Protein 6TWB (pdb70)

Sequence (254 aa):
IVGGTASVRGEWPWQVTLHTTSPTQRHLCGGSIIGNQWILTAAHCFYGVESPKILRVYSGILNQSEIKEDTSFFGVQEIIIHDQYKMAESGYDIALLKLETTVGYGDSQRPICLPSKGDRNVIYTDCWVTGWGYRKLRDKIQNTLQKAKIPLVTNEECQKRYRGHKITHKMICAGYREGGKDACKGDSGGPLSCKHNEVWHLVGITSWGEGCAQRERPGVYTNVVEYVDWILEKTQAVECTTKIKPVNIMCRCP

Organism: Homo sapiens (NCBI:txid9606)

Radius of gyration: 16.48 Å; Cα contacts (8 Å, |Δi|>4): 687; chains: 3; bounding box: 41×42×44 Å

CATH classification: 2.40.10.10

B-factor: mean 56.04, std 17.93, range [24.56, 124.37]

Structure (mmCIF, N/CA/C/O backbone):
data_6TWB
#
_entry.id   6TWB
#
_cell.length_a   77.524
_cell.length_b   77.524
_cell.length_c   116.506
_cell.angle_alpha   90.000
_cell.angle_beta   90.000
_cell.angle_gamma   120.000
#
_symmetry.space_group_name_H-M   'P 32 2 1'
#
loop_
_entity.id
_entity.type
_entity.pdbx_description
1 polymer 'Coagulation factor XI'
2 polymer 'Double Bridged Peptide F19'
3 non-polymer 'AMMONIUM ION'
4 water water
#
loop_
_atom_site.group_PDB
_atom_site.id
_atom_site.type_symbol
_atom_site.label_atom_id
_atom_site.label_alt_id
_atom_site.label_comp_id
_atom_site.label_asym_id
_atom_site.label_entity_id
_atom_site.label_seq_id
_atom_site.pdbx_PDB_ins_code
_atom_site.Cartn_x
_atom_site.Cartn_y
_atom_site.Cartn_z
_atom_site.occupancy
_atom_site.B_iso_or_equiv
_atom_site.auth_seq_id
_atom_site.auth_comp_id
_atom_site.auth_asym_id
_atom_site.auth_atom_id
_atom_site.pdbx_PDB_model_num
ATOM 1 N N . ILE A 1 19 ? 42.652 -13.086 -13.354 1.00 42.83 16 ILE A N 1
ATOM 2 C CA . ILE A 1 19 ? 41.810 -11.901 -13.334 1.00 44.44 16 ILE A CA 1
ATOM 3 C C . ILE A 1 19 ? 42.615 -10.643 -13.677 1.00 49.81 16 ILE A C 1
ATOM 4 O O . ILE A 1 19 ? 43.540 -10.292 -12.961 1.00 56.92 16 ILE A O 1
ATOM 9 N N . VAL A 1 20 ? 42.247 -9.964 -14.763 1.00 42.82 17 VAL A N 1
ATOM 10 C CA . VAL A 1 20 ? 42.924 -8.744 -15.193 1.00 47.93 17 VAL A CA 1
ATOM 11 C C . VAL A 1 20 ? 42.302 -7.550 -14.488 1.00 45.11 17 VAL A C 1
ATOM 12 O O . VAL A 1 20 ? 41.077 -7.412 -14.453 1.00 48.30 17 VAL A O 1
ATOM 16 N N . GLY A 1 21 ? 43.137 -6.656 -13.976 1.00 45.85 18 GLY A N 1
ATOM 17 C CA . GLY A 1 21 ? 42.564 -5.472 -13.379 1.00 57.58 18 GLY A CA 1
ATOM 18 C C . GLY A 1 21 ? 41.819 -5.716 -12.088 1.00 60.96 18 GLY A C 1
ATOM 19 O O . GLY A 1 21 ? 41.184 -4.791 -11.567 1.00 62.87 18 GLY A O 1
ATOM 20 N N . GLY A 1 22 ? 41.876 -6.939 -11.560 1.00 57.05 19 GLY A N 1
ATOM 21 C CA . GLY A 1 22 ? 41.243 -7.262 -10.306 1.00 55.31 19 GLY A CA 1
ATOM 22 C C . GLY A 1 22 ? 42.163 -7.002 -9.133 1.00 68.14 19 GLY A C 1
ATOM 23 O O . GLY A 1 22 ? 43.314 -6.595 -9.286 1.00 76.09 19 GLY A O 1
ATOM 24 N N . THR A 1 23 ? 41.621 -7.255 -7.938 1.00 66.28 20 THR A N 1
ATOM 25 C CA . THR A 1 23 ? 42.293 -7.062 -6.662 1.00 54.42 20 THR A CA 1
ATOM 26 C C . THR A 1 23 ? 42.170 -8.323 -5.807 1.00 55.90 20 THR A C 1
ATOM 27 O O . THR A 1 23 ? 41.278 -9.152 -6.003 1.00 61.08 20 THR A O 1
ATOM 31 N N . ALA A 1 24 ? 43.068 -8.460 -4.835 1.00 57.39 21 ALA A N 1
ATOM 32 C CA . ALA A 1 24 ? 43.099 -9.665 -4.016 1.00 50.26 21 ALA A CA 1
ATOM 33 C C . ALA A 1 24 ? 41.860 -9.779 -3.133 1.00 56.45 21 ALA A C 1
ATOM 34 O O . ALA A 1 24 ? 41.321 -8.777 -2.653 1.00 64.25 21 ALA A O 1
ATOM 36 N N . SER A 1 25 ? 41.423 -11.023 -2.903 1.00 53.84 22 SER A N 1
ATOM 37 C CA . SER A 1 25 ? 40.353 -11.351 -1.963 1.00 50.29 22 SER A CA 1
ATOM 38 C C . SER A 1 25 ? 40.915 -11.697 -0.588 1.00 51.25 22 SER A C 1
ATOM 39 O O . SER A 1 25 ? 42.126 -11.837 -0.393 1.00 51.67 22 SER A O 1
ATOM 42 N N . VAL A 1 26 ? 40.011 -11.860 0.377 1.00 49.52 23 VAL A N 1
ATOM 43 C CA . VAL A 1 26 ? 40.413 -12.239 1.726 1.00 44.83 23 VAL A CA 1
ATOM 44 C C . VAL A 1 26 ? 39.845 -13.609 2.055 1.00 43.25 23 VAL A C 1
ATOM 45 O O . VAL A 1 26 ? 38.820 -14.044 1.522 1.00 41.35 23 VAL A O 1
ATOM 49 N N . ARG A 1 27 ? 40.538 -14.301 2.943 1.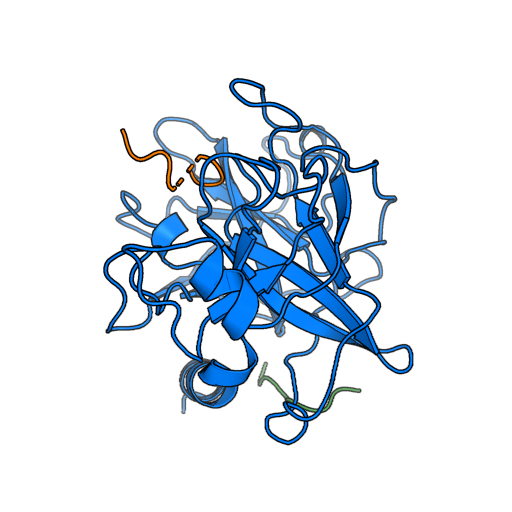00 44.37 24 ARG A N 1
ATOM 50 C CA . ARG A 1 27 ? 40.085 -15.609 3.361 1.00 43.46 24 ARG A CA 1
ATOM 51 C C . ARG A 1 27 ? 38.596 -15.568 3.680 1.00 46.92 24 ARG A C 1
ATOM 52 O O . ARG A 1 27 ? 38.139 -14.730 4.463 1.00 45.30 24 ARG A O 1
ATOM 60 N N . GLY A 1 28 ? 37.836 -16.450 3.029 1.00 47.69 25 GLY A N 1
ATOM 61 C CA . GLY A 1 28 ? 36.412 -16.591 3.275 1.00 48.68 25 GLY A CA 1
ATOM 62 C C . GLY A 1 28 ? 35.494 -15.728 2.432 1.00 40.15 25 GLY A C 1
ATOM 63 O O . GLY A 1 28 ? 34.266 -15.842 2.568 1.00 41.61 25 GLY A O 1
ATOM 64 N N . GLU A 1 29 ? 36.043 -14.880 1.562 1.00 40.52 26 GLU A N 1
ATOM 65 C CA . GLU A 1 29 ? 35.220 -13.980 0.752 1.00 50.44 26 GLU A CA 1
ATOM 66 C C . GLU A 1 29 ? 34.397 -14.732 -0.298 1.00 49.48 26 GLU A C 1
ATOM 67 O O . GLU A 1 29 ? 33.225 -14.401 -0.521 1.00 49.82 26 GLU A O 1
ATOM 73 N N . TRP A 1 30 ? 34.994 -15.720 -0.975 1.00 37.32 27 TRP A N 1
ATOM 74 C CA . TRP A 1 30 ? 34.335 -16.487 -2.037 1.00 40.65 27 TRP A CA 1
ATOM 75 C C . TRP A 1 30 ? 34.319 -17.968 -1.661 1.00 43.28 27 TRP A C 1
ATOM 76 O O . TRP A 1 30 ? 34.927 -18.803 -2.351 1.00 31.33 27 TRP A O 1
ATOM 87 N N . PRO A 1 31 ? 33.613 -18.335 -0.588 1.00 38.59 28 PRO A N 1
ATOM 88 C CA . PRO A 1 31 ? 33.764 -19.705 -0.062 1.00 42.50 28 PRO A CA 1
ATOM 89 C C . PRO A 1 31 ? 33.420 -20.787 -1.066 1.00 40.03 28 PRO A C 1
ATOM 90 O O . PRO A 1 31 ? 33.890 -21.918 -0.894 1.00 54.14 28 PRO A O 1
ATOM 94 N N . TRP A 1 32 ? 32.664 -20.477 -2.129 1.00 34.99 29 TRP A N 1
ATOM 95 C CA . TRP A 1 32 ? 32.309 -21.462 -3.159 1.00 33.88 29 TRP A CA 1
ATOM 96 C C . TRP A 1 32 ? 33.349 -21.635 -4.263 1.00 30.95 29 TRP A C 1
ATOM 97 O O . TRP A 1 32 ? 33.362 -22.680 -4.919 1.00 33.82 29 TRP A O 1
ATOM 108 N N . GLN A 1 33 ? 34.196 -20.644 -4.511 1.00 33.92 30 GLN A N 1
ATOM 109 C CA . GLN A 1 33 ? 35.273 -20.817 -5.473 1.00 30.34 30 GLN A CA 1
ATOM 110 C C . GLN A 1 33 ? 36.208 -21.941 -5.039 1.00 37.67 30 GLN A C 1
ATOM 111 O O . GLN A 1 33 ? 36.662 -21.993 -3.889 1.00 48.14 30 GLN A O 1
ATOM 117 N N . VAL A 1 34 ? 36.500 -22.835 -5.971 1.00 37.02 31 VAL A N 1
ATOM 118 C CA . VAL A 1 34 ? 37.469 -23.898 -5.778 1.00 40.62 31 VAL A CA 1
ATOM 119 C C . VAL A 1 34 ? 38.453 -23.884 -6.941 1.00 38.64 31 VAL A C 1
ATOM 120 O O . VAL A 1 34 ? 38.149 -23.393 -8.036 1.00 43.30 31 VAL A O 1
ATOM 124 N N . THR A 1 35 ? 39.622 -24.470 -6.693 1.00 32.81 32 THR A N 1
ATOM 125 C CA . THR A 1 35 ? 40.684 -24.613 -7.675 1.00 40.44 32 THR A CA 1
ATOM 126 C C . THR A 1 35 ? 40.756 -26.074 -8.130 1.00 49.25 32 THR A C 1
ATOM 127 O O . THR A 1 35 ? 40.889 -26.992 -7.313 1.00 42.41 32 THR A O 1
ATOM 131 N N . LEU A 1 36 ? 40.638 -26.288 -9.437 1.00 53.07 33 LEU A N 1
ATOM 132 C CA . LEU A 1 36 ? 40.607 -27.612 -10.033 1.00 42.34 33 LEU A CA 1
ATOM 133 C C . LEU A 1 36 ? 41.956 -27.877 -10.681 1.00 46.08 33 LEU A C 1
ATOM 134 O O . LEU A 1 36 ? 42.350 -27.168 -11.619 1.00 52.87 33 LEU A O 1
ATOM 139 N N . HIS A 1 37 ? 42.644 -28.896 -10.171 1.00 48.54 34 HIS A N 1
ATOM 140 C CA . HIS A 1 37 ? 44.012 -29.254 -10.493 1.00 47.81 34 HIS A CA 1
ATOM 141 C C . HIS A 1 37 ? 44.013 -30.552 -11.280 1.00 40.84 34 HIS A C 1
ATOM 142 O O . HIS A 1 37 ? 43.129 -31.399 -11.113 1.00 40.43 34 HIS A O 1
ATOM 149 N N . THR A 1 38 ? 45.057 -30.726 -12.080 1.00 46.38 35 THR A N 1
ATOM 150 C CA . THR A 1 38 ? 45.329 -31.960 -12.795 1.00 56.59 35 THR A CA 1
ATOM 151 C C . THR A 1 38 ? 46.733 -32.414 -12.434 1.00 68.10 35 THR A C 1
ATOM 152 O O . THR A 1 38 ? 47.615 -31.590 -12.173 1.00 71.45 35 THR A O 1
ATOM 156 N N . THR A 1 39 ? 46.936 -33.730 -12.413 1.00 71.04 36 THR A N 1
ATOM 157 C CA . THR A 1 39 ? 48.169 -34.323 -11.910 1.00 71.80 36 THR A CA 1
ATOM 158 C C . THR A 1 39 ? 49.075 -34.851 -13.015 1.00 78.50 36 THR A C 1
ATOM 159 O O . THR A 1 39 ? 50.042 -35.564 -12.721 1.00 85.14 36 THR A O 1
ATOM 163 N N . SER A 1 40 A 48.798 -34.514 -14.275 1.00 75.39 36 SER A N 1
ATOM 164 C CA . SER A 1 40 A 49.557 -35.068 -15.384 1.00 82.75 36 SER A CA 1
ATOM 165 C C . SER A 1 40 A 49.767 -34.029 -16.476 1.00 81.72 36 SER A C 1
ATOM 166 O O . SER A 1 40 A 48.810 -33.345 -16.882 1.00 75.42 36 SER A O 1
ATOM 169 N N . PRO A 1 41 B 51.001 -33.913 -16.996 1.00 78.29 36 PRO A N 1
ATOM 170 C CA . PRO A 1 41 B 52.137 -34.760 -16.604 1.00 81.63 36 PRO A CA 1
ATOM 171 C C . PRO A 1 41 B 52.644 -34.347 -15.243 1.00 82.60 36 PRO A C 1
ATOM 172 O O . PRO A 1 41 B 53.292 -35.097 -14.518 1.00 71.54 36 PRO A O 1
ATOM 176 N N . THR A 1 42 ? 52.329 -33.093 -14.947 1.00 88.60 37 THR A N 1
ATOM 177 C CA . THR A 1 42 ? 52.640 -32.382 -13.723 1.00 92.97 37 THR A CA 1
ATOM 178 C C . THR A 1 42 ? 51.331 -32.045 -13.020 1.00 83.85 37 THR A C 1
ATOM 179 O O . THR A 1 42 ? 50.252 -32.091 -13.622 1.00 77.40 37 THR A O 1
ATOM 183 N N . GLN A 1 43 ? 51.423 -31.710 -11.734 1.00 81.51 38 GLN A N 1
ATOM 184 C CA . GLN A 1 43 ? 50.291 -31.090 -11.058 1.00 66.97 38 GLN A CA 1
ATOM 185 C C . GLN A 1 43 ? 50.266 -29.613 -11.428 1.00 65.74 38 GLN A C 1
ATOM 186 O O . GLN A 1 43 ? 51.307 -28.948 -11.448 1.00 73.17 38 GLN A O 1
ATOM 192 N N . ARG A 1 44 ? 49.079 -29.106 -11.726 1.00 54.78 39 ARG A N 1
ATOM 193 C CA . ARG A 1 44 ? 48.944 -27.760 -12.247 1.00 48.75 39 ARG A CA 1
ATOM 194 C C . ARG A 1 44 ? 47.521 -27.306 -11.981 1.00 48.27 39 ARG A C 1
ATOM 195 O O . ARG A 1 44 ? 46.594 -28.119 -12.034 1.00 48.83 39 ARG A O 1
ATOM 203 N N . HIS A 1 45 ? 47.350 -26.025 -11.673 1.00 42.84 40 HIS A N 1
ATOM 204 C CA . HIS A 1 45 ? 46.008 -25.462 -11.651 1.00 50.42 40 HIS A CA 1
ATOM 205 C C . HIS A 1 45 ? 45.425 -25.436 -13.066 1.00 56.38 40 HIS A C 1
ATOM 206 O O . HIS A 1 45 ? 46.058 -24.946 -14.010 1.00 65.88 40 HIS A O 1
ATOM 213 N N . LEU A 1 46 ? 44.213 -25.964 -13.215 1.00 49.39 41 LEU A N 1
ATOM 214 C CA . LEU A 1 46 ? 43.554 -26.060 -14.513 1.00 42.97 41 LEU A CA 1
ATOM 215 C C . LEU A 1 46 ? 42.364 -25.125 -14.651 1.00 44.15 41 LEU A C 1
ATOM 216 O O . LEU A 1 46 ? 42.223 -24.463 -15.673 1.00 45.25 41 LEU A O 1
ATOM 221 N N . CYS A 1 47 ? 41.497 -25.043 -13.641 1.00 45.96 42 CYS A N 1
ATOM 222 C CA . CYS A 1 47 ? 40.255 -24.301 -13.839 1.00 39.89 42 CYS A CA 1
ATOM 223 C C . CYS A 1 47 ? 39.655 -23.837 -12.520 1.00 42.33 42 CYS A C 1
ATOM 224 O O . CYS A 1 47 ? 39.838 -24.462 -11.478 1.00 46.76 42 CYS A O 1
ATOM 227 N N . GLY A 1 48 ? 38.875 -22.744 -12.597 1.00 36.89 43 GLY A N 1
ATOM 228 C CA . GLY A 1 48 ? 37.973 -22.400 -11.518 1.00 31.57 43 GLY A CA 1
ATOM 229 C C . GLY A 1 48 ? 36.811 -23.375 -11.419 1.00 31.70 43 GLY A C 1
ATOM 230 O O . GLY A 1 48 ? 36.573 -24.167 -12.316 1.00 38.23 43 GLY A O 1
ATOM 231 N N . GLY A 1 49 ? 36.099 -23.346 -10.288 1.00 36.56 44 GLY A N 1
ATOM 232 C CA . GLY A 1 49 ? 34.844 -24.082 -10.190 1.00 37.34 44 GLY A CA 1
ATOM 233 C C . GLY A 1 49 ? 34.046 -23.632 -8.984 1.00 38.85 44 GLY A C 1
ATOM 234 O O . GLY A 1 49 ? 34.579 -23.000 -8.073 1.00 45.35 44 GLY A O 1
ATOM 235 N N . SER A 1 50 ? 32.757 -23.985 -8.958 1.00 34.28 45 SER A N 1
ATOM 236 C CA . SER A 1 50 ? 31.863 -23.506 -7.904 1.00 35.67 45 SER A CA 1
ATOM 237 C C . SER A 1 50 ? 31.187 -24.659 -7.157 1.00 42.83 45 SER A C 1
ATOM 238 O O . SER A 1 50 ? 30.561 -25.530 -7.769 1.00 37.75 45 SER A O 1
ATOM 241 N N . ILE A 1 51 ? 31.264 -24.639 -5.830 1.00 45.27 46 ILE A N 1
ATOM 242 C CA . ILE A 1 51 ? 30.511 -25.605 -5.039 1.00 45.48 46 ILE A CA 1
ATOM 243 C C . ILE A 1 51 ? 29.028 -25.283 -5.175 1.00 42.90 46 ILE A C 1
ATOM 244 O O . ILE A 1 51 ? 28.602 -24.163 -4.871 1.00 37.58 46 ILE A O 1
ATOM 249 N N . ILE A 1 52 ? 28.232 -26.246 -5.648 1.00 40.29 47 ILE A N 1
ATOM 250 C CA . ILE A 1 52 ? 26.790 -26.035 -5.748 1.00 39.10 47 ILE A CA 1
ATOM 251 C C . ILE A 1 52 ? 25.998 -26.982 -4.869 1.00 40.64 47 ILE A C 1
ATOM 2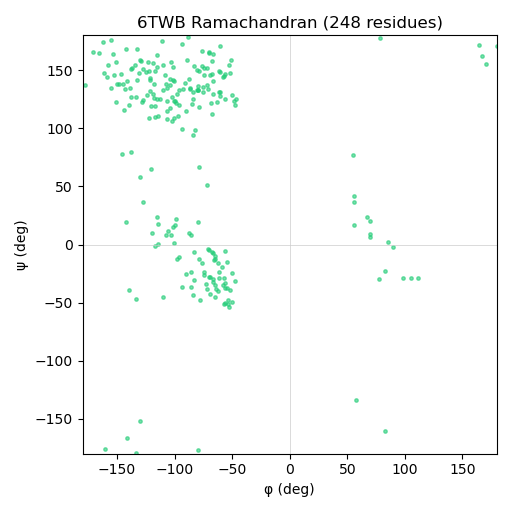52 O O . ILE A 1 52 ? 24.764 -26.895 -4.840 1.00 41.98 47 ILE A O 1
ATOM 257 N N . GLY A 1 53 ? 26.668 -27.872 -4.150 1.00 40.45 48 GLY A N 1
ATOM 258 C CA . GLY A 1 53 ? 26.032 -28.842 -3.277 1.00 41.07 48 GLY A CA 1
ATOM 259 C C . GLY A 1 53 ? 27.116 -29.679 -2.642 1.00 48.45 48 GLY A C 1
ATOM 260 O O . GLY A 1 53 ? 28.283 -29.598 -3.025 1.00 44.65 48 GLY A O 1
ATOM 261 N N . ASN A 1 54 ? 26.714 -30.496 -1.663 1.00 55.68 49 ASN A N 1
ATOM 262 C CA . ASN A 1 54 ? 27.675 -31.175 -0.794 1.00 53.45 49 ASN A CA 1
ATOM 263 C C . ASN A 1 54 ? 28.524 -32.213 -1.526 1.00 48.95 49 ASN A C 1
ATOM 264 O O . ASN A 1 54 ? 29.467 -32.766 -0.942 1.00 46.67 49 ASN A O 1
ATOM 269 N N . GLN A 1 55 ? 28.206 -32.484 -2.809 1.00 45.61 50 GLN A N 1
ATOM 270 C CA . GLN A 1 55 ? 29.055 -33.366 -3.609 1.00 48.97 50 GLN A CA 1
ATOM 271 C C . GLN A 1 55 ? 29.193 -32.917 -5.061 1.00 43.14 50 GLN A C 1
ATOM 272 O O . GLN A 1 55 ? 29.591 -33.732 -5.902 1.00 46.67 50 GLN A O 1
ATOM 278 N N . TRP A 1 56 ? 28.915 -31.651 -5.374 1.00 37.21 51 TRP A N 1
ATOM 279 C CA . TRP A 1 56 ? 28.766 -31.196 -6.750 1.00 35.59 51 TRP A CA 1
ATOM 280 C C . TRP A 1 56 ? 29.548 -29.906 -6.972 1.00 40.84 51 TRP A C 1
ATOM 281 O O . TRP A 1 56 ? 29.374 -28.919 -6.239 1.00 43.44 51 TRP A O 1
ATOM 292 N N . ILE A 1 57 ? 30.402 -29.920 -7.989 1.00 39.07 52 ILE A N 1
ATOM 293 C CA . ILE A 1 57 ? 31.153 -28.747 -8.420 1.00 36.60 52 ILE A CA 1
ATOM 294 C C . ILE A 1 57 ? 30.690 -28.392 -9.824 1.00 36.76 52 ILE A C 1
ATOM 295 O O . ILE A 1 57 ? 30.767 -29.221 -10.737 1.00 43.00 52 ILE A O 1
ATOM 300 N N . LEU A 1 58 ? 30.255 -27.158 -10.014 1.00 34.41 53 LEU A N 1
ATOM 301 C CA . LEU A 1 58 ? 29.842 -26.680 -11.323 1.00 37.01 53 LEU A CA 1
ATOM 302 C C . LEU A 1 58 ? 31.000 -25.942 -11.980 1.00 43.08 53 LEU A C 1
ATOM 303 O O . LEU A 1 58 ? 31.507 -24.944 -11.438 1.00 40.47 53 LEU A O 1
ATOM 308 N N . THR A 1 59 ? 31.427 -26.445 -13.133 1.00 38.51 54 THR A N 1
ATOM 309 C CA . THR A 1 59 ? 32.523 -25.832 -13.853 1.00 33.59 54 THR A CA 1
ATOM 310 C C . THR A 1 59 ? 32.188 -25.900 -15.338 1.00 43.60 54 THR A C 1
ATOM 311 O O . THR A 1 59 ? 31.036 -26.149 -15.708 1.00 50.79 54 THR A O 1
ATOM 315 N N . ALA A 1 60 ? 33.189 -25.651 -16.184 1.00 42.06 55 ALA A N 1
ATOM 316 C CA . ALA A 1 60 ? 33.021 -25.587 -17.629 1.00 36.75 55 ALA A CA 1
ATOM 317 C C . ALA A 1 60 ? 33.509 -26.879 -18.252 1.00 37.31 55 ALA A C 1
ATOM 318 O O . ALA A 1 60 ? 34.525 -27.437 -17.823 1.00 38.72 55 ALA A O 1
ATOM 320 N N . ALA A 1 61 ? 32.787 -27.331 -19.285 1.00 37.83 56 ALA A N 1
ATOM 321 C CA . ALA A 1 61 ? 33.133 -28.573 -19.974 1.00 35.04 56 ALA A CA 1
ATOM 322 C C . ALA A 1 61 ? 34.480 -28.468 -20.681 1.00 36.03 56 ALA A C 1
ATOM 323 O O . ALA A 1 61 ? 35.244 -29.443 -20.735 1.00 40.59 56 ALA A O 1
ATOM 325 N N . HIS A 1 62 ? 34.804 -27.286 -21.212 1.00 32.56 57 HIS A N 1
ATOM 326 C CA . HIS A 1 62 ? 36.072 -27.137 -21.913 1.00 32.08 57 HIS A CA 1
ATOM 327 C C . HIS A 1 62 ? 37.248 -27.508 -21.025 1.00 34.09 57 HIS A C 1
ATOM 328 O O . HIS A 1 62 ? 38.272 -27.989 -21.524 1.00 34.64 57 HIS A O 1
ATOM 335 N N . CYS A 1 63 ? 37.112 -27.332 -19.707 1.00 42.25 58 CYS A N 1
ATOM 336 C CA . CYS A 1 63 ? 38.203 -27.652 -18.796 1.00 47.50 58 CYS A CA 1
ATOM 337 C C . CYS A 1 63 ? 38.698 -29.075 -18.959 1.00 46.15 58 CYS A C 1
ATOM 338 O O . CYS A 1 63 ? 39.824 -29.368 -18.535 1.00 50.73 58 CYS A O 1
ATOM 341 N N . PHE A 1 64 A 37.950 -29.944 -19.636 1.00 41.70 58 PHE A N 1
ATOM 342 C CA . PHE A 1 64 A 38.318 -31.351 -19.620 1.00 44.42 58 PHE A CA 1
ATOM 343 C C . PHE A 1 64 A 38.740 -31.884 -20.985 1.00 51.60 58 PHE A C 1
ATOM 344 O O . PHE A 1 64 A 38.776 -33.104 -21.187 1.00 49.84 58 PHE A O 1
ATOM 352 N N . TYR A 1 65 B 39.072 -30.996 -21.922 1.00 53.01 58 TYR A N 1
ATOM 353 C CA . TYR A 1 65 B 39.764 -31.417 -23.134 1.00 60.20 58 TYR A CA 1
ATOM 354 C C . TYR A 1 65 B 41.122 -31.973 -22.737 1.00 75.81 58 TYR A C 1
ATOM 355 O O . TYR A 1 65 B 41.910 -31.287 -22.078 1.00 88.44 58 TYR A O 1
ATOM 364 N N . GLY A 1 66 ? 41.390 -33.219 -23.110 1.00 79.15 59 GLY A N 1
ATOM 365 C CA . GLY A 1 66 ? 42.637 -33.862 -22.744 1.00 84.68 59 GLY A CA 1
ATOM 366 C C . GLY A 1 66 ? 42.642 -34.524 -21.383 1.00 80.75 59 GLY A C 1
ATOM 367 O O . GLY A 1 66 ? 43.681 -35.061 -20.968 1.00 85.63 59 GLY A O 1
ATOM 368 N N . VAL A 1 67 ? 41.525 -34.495 -20.671 1.00 74.23 60 VAL A N 1
ATOM 369 C CA . VAL A 1 67 ? 41.371 -35.225 -19.426 1.00 67.69 60 VAL A CA 1
ATOM 370 C C . VAL A 1 67 ? 40.591 -36.490 -19.750 1.00 63.63 60 VAL A C 1
ATOM 371 O O . VAL A 1 67 ? 39.393 -36.434 -20.052 1.00 57.07 60 VAL A O 1
ATOM 375 N N . GLU A 1 68 ? 41.269 -37.636 -19.704 1.00 63.25 61 GLU A N 1
ATOM 376 C CA . GLU A 1 68 ? 40.654 -38.887 -20.114 1.00 74.28 61 GLU A CA 1
ATOM 377 C C . GLU A 1 68 ? 40.113 -39.707 -18.952 1.00 82.31 61 GLU A C 1
ATOM 378 O O . GLU A 1 68 ? 39.350 -40.646 -19.193 1.00 94.61 61 GLU A O 1
ATOM 384 N N . SER A 1 69 ? 40.463 -39.368 -17.705 1.00 73.71 62 SER A N 1
ATOM 385 C CA . SER A 1 69 ? 40.036 -40.125 -16.529 1.00 62.51 62 SER A CA 1
ATOM 386 C C . SER A 1 69 ? 39.939 -39.155 -15.367 1.00 64.33 62 SER A C 1
ATOM 387 O O . SER A 1 69 ? 40.821 -38.298 -15.218 1.00 71.44 62 SER A O 1
ATOM 390 N N . PRO A 1 70 ? 38.898 -39.256 -14.534 1.00 63.73 63 PRO A N 1
ATOM 391 C CA . PRO A 1 70 ? 38.805 -38.386 -13.349 1.00 63.16 63 PRO A CA 1
ATOM 392 C C . PRO A 1 70 ? 39.821 -38.726 -12.265 1.00 61.58 63 PRO A C 1
ATOM 393 O O . PRO A 1 70 ? 39.885 -38.020 -11.247 1.00 61.60 63 PRO A O 1
ATOM 397 N N . LYS A 1 71 ? 40.608 -39.788 -12.460 1.00 57.98 64 LYS A N 1
ATOM 398 C CA . LYS A 1 71 ? 41.652 -40.149 -11.516 1.00 58.11 64 LYS A CA 1
ATOM 399 C C . LYS A 1 71 ? 42.701 -39.054 -11.379 1.00 59.65 64 LYS A C 1
ATOM 400 O O . LYS A 1 71 ? 43.359 -38.978 -10.339 1.00 77.03 64 LYS A O 1
ATOM 406 N N . ILE A 1 72 ? 42.849 -38.186 -12.380 1.00 55.09 65 ILE A N 1
ATOM 407 C CA . ILE A 1 72 ? 43.922 -37.193 -12.394 1.00 61.58 65 ILE A CA 1
ATOM 408 C C . ILE A 1 72 ? 43.432 -35.801 -11.993 1.00 60.78 65 ILE A C 1
ATOM 409 O O . ILE A 1 72 ? 44.144 -34.806 -12.202 1.00 60.22 65 ILE A O 1
ATOM 414 N N . LEU A 1 73 A 42.247 -35.706 -11.397 1.00 56.28 65 LEU A N 1
ATOM 415 C CA . LEU A 1 73 A 41.679 -34.438 -10.970 1.00 52.83 65 LEU A CA 1
ATOM 416 C C . LEU A 1 73 A 41.719 -34.317 -9.448 1.00 58.61 65 LEU A C 1
ATOM 417 O O . LEU A 1 73 A 41.415 -35.268 -8.711 1.00 59.40 65 LEU A O 1
ATOM 422 N N . ARG A 1 74 B 42.078 -33.130 -8.984 1.00 51.48 65 ARG A N 1
ATOM 423 C CA . ARG A 1 74 B 42.020 -32.812 -7.570 1.00 42.03 65 ARG A CA 1
ATOM 424 C C . ARG A 1 74 B 41.242 -31.513 -7.401 1.00 40.56 65 ARG A C 1
ATOM 425 O O . ARG A 1 74 B 41.610 -30.491 -7.986 1.00 40.39 65 ARG A O 1
ATOM 433 N N . VAL A 1 75 ? 40.167 -31.544 -6.613 1.00 47.23 66 VAL A N 1
ATOM 434 C CA . VAL A 1 75 ? 39.375 -30.348 -6.323 1.00 48.13 66 VAL A CA 1
ATOM 435 C C . VAL A 1 75 ? 39.788 -29.819 -4.957 1.00 46.70 66 VAL A C 1
ATOM 436 O O . VAL A 1 75 ? 39.728 -30.557 -3.968 1.00 48.63 66 VAL A O 1
ATOM 440 N N . TYR A 1 76 ? 40.209 -28.548 -4.902 1.00 41.80 67 TYR A N 1
ATOM 441 C CA . TYR A 1 76 ? 40.725 -27.913 -3.691 1.00 37.77 67 TYR A CA 1
ATOM 442 C C . TYR A 1 76 ? 39.815 -26.753 -3.299 1.00 42.25 67 TYR A C 1
ATOM 443 O O . TYR A 1 76 ? 39.670 -25.790 -4.059 1.00 45.21 67 TYR A O 1
ATOM 452 N N . SER A 1 77 ? 39.237 -26.842 -2.101 1.00 47.09 68 SER A N 1
ATOM 453 C CA . SER A 1 77 ? 38.241 -25.921 -1.575 1.00 42.85 68 SER A CA 1
ATOM 454 C C . SER A 1 77 ? 38.774 -25.266 -0.311 1.00 45.60 68 SER A C 1
ATOM 455 O O . SER A 1 77 ? 39.626 -25.820 0.383 1.00 50.91 68 SER A O 1
ATOM 458 N N . GLY A 1 78 ? 38.243 -24.094 0.012 1.00 45.22 69 GLY A N 1
ATOM 459 C CA . GLY A 1 78 ? 38.792 -23.391 1.152 1.00 37.52 69 GLY A CA 1
ATOM 460 C C . GLY A 1 78 ? 40.185 -22.855 0.930 1.00 38.21 69 GLY A C 1
ATOM 461 O O . GLY A 1 78 ? 40.900 -22.585 1.888 1.00 49.48 69 GLY A O 1
ATOM 462 N N . ILE A 1 79 ? 40.594 -22.692 -0.317 1.00 61.45 70 ILE A N 1
ATOM 463 C CA . ILE A 1 79 ? 41.932 -22.236 -0.658 1.00 57.00 70 ILE A CA 1
ATOM 464 C C . ILE A 1 79 ? 41.846 -20.747 -0.943 1.00 53.39 70 ILE A C 1
ATOM 465 O O . ILE A 1 79 ? 41.066 -20.324 -1.805 1.00 59.55 70 ILE A O 1
ATOM 470 N N . LEU A 1 80 ? 42.615 -19.947 -0.202 1.00 43.73 71 LEU A N 1
ATOM 471 C CA . LEU A 1 80 ? 42.819 -18.552 -0.586 1.00 44.74 71 LEU A CA 1
ATOM 472 C C . LEU A 1 80 ? 44.075 -18.373 -1.424 1.00 48.45 71 LEU A C 1
ATOM 473 O O . LEU A 1 80 ? 44.091 -17.547 -2.341 1.00 52.42 71 LEU A O 1
ATOM 478 N N . ASN A 1 81 ? 45.133 -19.121 -1.121 1.00 51.62 72 ASN A N 1
ATOM 479 C CA . ASN A 1 81 ? 46.414 -18.980 -1.797 1.00 50.45 72 ASN A CA 1
ATOM 480 C C . ASN A 1 81 ? 46.804 -20.291 -2.446 1.00 50.10 72 ASN A C 1
ATOM 481 O O . ASN A 1 81 ? 46.735 -21.349 -1.814 1.00 42.27 72 ASN A O 1
ATOM 486 N N . GLN A 1 82 ? 47.207 -20.215 -3.712 1.00 54.74 73 GLN A N 1
ATOM 487 C CA . GLN A 1 82 ? 47.689 -21.415 -4.376 1.00 46.60 73 GLN A CA 1
ATOM 488 C C . GLN A 1 82 ? 48.844 -22.025 -3.599 1.00 48.87 73 GLN A C 1
ATOM 489 O O . GLN A 1 82 ? 48.966 -23.251 -3.537 1.00 52.03 73 GLN A O 1
ATOM 495 N N . SER A 1 83 ? 49.660 -21.192 -2.943 1.00 52.37 74 SER A N 1
ATOM 496 C CA . SER A 1 83 ? 50.788 -21.706 -2.172 1.00 50.44 74 SER A CA 1
ATOM 497 C C . SER A 1 83 ? 50.354 -22.445 -0.919 1.00 53.20 74 SER A C 1
ATOM 498 O O . SER A 1 83 ? 51.210 -23.001 -0.225 1.00 59.50 74 SER A O 1
ATOM 501 N N . GLU A 1 84 ? 49.056 -22.467 -0.607 1.00 54.88 75 GLU A N 1
ATOM 502 C CA . GLU A 1 84 ? 48.602 -23.285 0.511 1.00 53.83 75 GLU A CA 1
ATOM 503 C C . GLU A 1 84 ? 48.721 -24.763 0.184 1.00 52.79 75 GLU A C 1
ATOM 504 O O . GLU A 1 84 ? 48.912 -25.579 1.091 1.00 51.86 75 GLU A O 1
ATOM 510 N N . ILE A 1 85 ? 48.633 -25.119 -1.097 1.00 57.19 76 ILE A N 1
ATOM 511 C CA . ILE A 1 85 ? 48.597 -26.513 -1.534 1.00 55.17 76 ILE A CA 1
ATOM 512 C C . ILE A 1 85 ? 50.006 -27.097 -1.515 1.00 65.96 76 ILE A C 1
ATOM 513 O O . ILE A 1 85 ? 50.900 -26.611 -2.217 1.00 73.18 76 ILE A O 1
ATOM 518 N N . LYS A 1 86 ? 50.212 -28.134 -0.696 1.00 66.45 77 LYS A N 1
ATOM 519 C CA . LYS A 1 86 ? 51.419 -28.942 -0.745 1.00 65.07 77 LYS A CA 1
ATOM 520 C C . LYS A 1 86 ? 51.020 -30.414 -0.707 1.00 69.99 77 LYS A C 1
ATOM 521 O O . LYS A 1 86 ? 49.838 -30.761 -0.664 1.00 73.00 77 LYS A O 1
ATOM 527 N N . GLU A 1 87 ? 52.022 -31.290 -0.735 1.00 73.54 78 GLU A N 1
ATOM 528 C CA . GLU A 1 87 ? 51.784 -32.697 -1.029 1.00 77.51 78 GLU A CA 1
ATOM 529 C C . GLU A 1 87 ? 50.955 -33.419 0.019 1.00 82.25 78 GLU A C 1
ATOM 530 O O . GLU A 1 87 ? 50.516 -34.540 -0.252 1.00 93.88 78 GLU A O 1
ATOM 536 N N . ASP A 1 88 ? 50.746 -32.844 1.203 1.00 80.35 79 ASP A N 1
ATOM 537 C CA . ASP A 1 88 ? 49.896 -33.481 2.206 1.00 80.16 79 ASP A CA 1
ATOM 538 C C . ASP A 1 88 ? 48.553 -32.774 2.384 1.00 77.32 79 ASP A C 1
ATOM 539 O O . ASP A 1 88 ? 47.788 -33.136 3.284 1.00 76.76 79 ASP A O 1
ATOM 544 N N . THR A 1 89 ? 48.230 -31.808 1.529 1.00 71.11 80 THR A N 1
ATOM 545 C CA . THR A 1 89 ? 46.993 -31.055 1.675 1.00 63.34 80 THR A CA 1
ATOM 546 C C . THR A 1 89 ? 45.800 -31.884 1.232 1.00 67.47 80 THR A C 1
ATOM 547 O O . THR A 1 89 ? 45.810 -32.475 0.151 1.00 76.66 80 THR A O 1
ATOM 551 N N . SER A 1 90 ? 44.767 -31.921 2.073 1.00 73.92 81 SER A N 1
ATOM 552 C CA . SER A 1 90 ? 43.508 -32.550 1.697 1.00 76.16 81 SER A CA 1
ATOM 553 C C . SER A 1 90 ? 43.004 -32.020 0.357 1.00 64.34 81 SER A C 1
ATOM 554 O O . SER A 1 90 ? 43.200 -30.854 0.007 1.00 65.90 81 SER A O 1
ATOM 557 N N . PHE A 1 91 ? 42.333 -32.896 -0.387 1.00 58.51 82 PHE A N 1
ATOM 558 C CA . PHE A 1 91 ? 41.618 -32.517 -1.596 1.00 52.75 82 PHE A CA 1
ATOM 559 C C . PHE A 1 91 ? 40.482 -33.507 -1.810 1.00 57.12 82 PHE A C 1
ATOM 560 O O . PHE A 1 91 ? 40.459 -34.591 -1.217 1.00 71.40 82 PHE A O 1
ATOM 568 N N . PHE A 1 92 ? 39.534 -33.125 -2.663 1.00 52.36 83 PHE A N 1
ATOM 569 C CA . PHE A 1 92 ? 38.357 -33.944 -2.949 1.00 55.86 83 PHE A CA 1
ATOM 570 C C . PHE A 1 92 ? 38.550 -34.677 -4.271 1.00 51.49 83 PHE A C 1
ATOM 571 O O . PHE A 1 92 ? 38.796 -34.046 -5.303 1.00 56.90 83 PHE A O 1
ATOM 579 N N . GLY A 1 93 ? 38.442 -35.999 -4.236 1.00 42.97 84 GLY A N 1
ATOM 580 C CA . GLY A 1 93 ? 38.552 -36.769 -5.449 1.00 44.87 84 GLY A CA 1
ATOM 581 C C . GLY A 1 93 ? 37.301 -36.639 -6.292 1.00 49.41 84 GLY A C 1
ATOM 582 O O . GLY A 1 93 ? 36.202 -36.409 -5.783 1.00 53.53 84 GLY A O 1
ATOM 583 N N . VAL A 1 94 ? 37.484 -36.777 -7.604 1.00 51.47 85 VAL A N 1
ATOM 584 C CA . VAL A 1 94 ? 36.414 -36.590 -8.577 1.00 46.72 85 VAL A CA 1
ATOM 585 C C . VAL A 1 94 ? 35.936 -37.975 -9.007 1.00 50.88 85 VAL A C 1
ATOM 586 O O . VAL A 1 94 ? 36.619 -38.686 -9.750 1.00 53.13 85 VAL A O 1
ATOM 590 N N . GLN A 1 95 ? 34.753 -38.364 -8.519 1.00 48.18 86 GLN A N 1
ATOM 591 C CA . GLN A 1 95 ? 34.180 -39.668 -8.848 1.00 46.50 86 GLN A CA 1
ATOM 592 C C . GLN A 1 95 ? 33.690 -39.706 -10.289 1.00 47.62 86 GLN A C 1
ATOM 593 O O . GLN A 1 95 ? 33.839 -40.723 -10.975 1.00 47.56 86 GLN A O 1
ATOM 599 N N . GLU A 1 96 ? 33.110 -38.610 -10.772 1.00 46.97 87 GLU A N 1
ATOM 600 C CA . GLU A 1 96 ? 32.496 -38.650 -12.092 1.00 47.40 87 GLU A CA 1
ATOM 601 C C . GLU A 1 96 ? 32.497 -37.269 -12.738 1.00 52.53 87 GLU A C 1
ATOM 602 O O . GLU A 1 96 ? 32.338 -36.248 -12.056 1.00 55.12 87 GLU A O 1
ATOM 608 N N . ILE A 1 97 ? 32.655 -37.253 -14.067 1.00 51.68 88 ILE A N 1
ATOM 609 C CA . ILE A 1 97 ? 32.589 -36.036 -14.875 1.00 42.88 88 ILE A CA 1
ATOM 610 C C . ILE A 1 97 ? 31.351 -36.109 -15.755 1.00 43.51 88 ILE A C 1
ATOM 611 O O . ILE A 1 97 ? 31.169 -37.083 -16.495 1.00 39.83 88 ILE A O 1
ATOM 616 N N . ILE A 1 98 ? 30.501 -35.087 -15.671 1.00 40.08 89 ILE A N 1
ATOM 617 C CA . ILE A 1 98 ? 29.266 -35.005 -16.442 1.00 41.15 89 ILE A CA 1
ATOM 618 C C . ILE A 1 98 ? 29.412 -33.792 -17.343 1.00 48.67 89 ILE A C 1
ATOM 619 O O . ILE A 1 98 ? 29.429 -32.650 -16.863 1.00 52.35 89 ILE A O 1
ATOM 624 N N . ILE A 1 99 ? 29.551 -34.039 -18.641 1.00 46.88 90 ILE A N 1
ATOM 625 C CA . ILE A 1 99 ? 29.607 -33.005 -19.663 1.00 38.31 90 ILE A CA 1
ATOM 626 C C . ILE A 1 99 ? 28.232 -32.914 -20.319 1.00 42.97 90 ILE A C 1
ATOM 627 O O . ILE A 1 99 ? 27.561 -33.934 -20.524 1.00 48.08 90 ILE A O 1
ATOM 632 N N . HIS A 1 100 ? 27.795 -31.693 -20.620 1.00 33.13 91 HIS A N 1
ATOM 633 C CA . HIS A 1 100 ? 26.571 -31.536 -21.390 1.00 39.18 91 HIS A CA 1
ATOM 634 C C . HIS A 1 100 ? 26.736 -32.207 -22.755 1.00 44.97 91 HIS A C 1
ATOM 635 O O . HIS A 1 100 ? 27.703 -31.946 -23.479 1.00 47.60 91 HIS A O 1
ATOM 642 N N . ASP A 1 101 ? 25.791 -33.086 -23.105 1.00 45.56 92 ASP A N 1
ATOM 643 C CA . ASP A 1 101 ? 25.967 -33.926 -24.288 1.00 46.18 92 ASP A CA 1
ATOM 644 C C . ASP A 1 101 ? 26.002 -33.153 -25.604 1.00 42.28 92 ASP A C 1
ATOM 645 O O . ASP A 1 101 ? 26.330 -33.753 -26.633 1.00 46.57 92 ASP A O 1
ATOM 650 N N . GLN A 1 102 ? 25.635 -31.873 -25.620 1.00 42.33 93 GLN A N 1
ATOM 651 C CA . GLN A 1 102 ? 25.683 -31.066 -26.835 1.00 38.20 93 GLN A CA 1
ATOM 652 C C . GLN A 1 102 ? 26.908 -30.165 -26.896 1.00 42.68 93 GLN A C 1
ATOM 653 O O . GLN A 1 102 ? 27.045 -29.403 -27.862 1.00 45.65 93 GLN A O 1
ATOM 659 N N . TYR A 1 103 ? 27.792 -30.216 -25.896 1.00 42.18 94 TYR A N 1
ATOM 660 C CA . TYR A 1 103 ? 28.992 -29.388 -25.919 1.00 44.56 94 TYR A CA 1
ATOM 661 C C . TYR A 1 103 ? 29.974 -29.898 -26.961 1.00 44.83 94 TYR A C 1
ATOM 662 O O . TYR A 1 103 ? 30.186 -31.107 -27.087 1.00 49.18 94 TYR A O 1
ATOM 671 N N . LYS A 1 104 ? 30.578 -28.963 -27.708 1.00 39.98 95 LYS A N 1
ATOM 672 C CA . LYS A 1 104 ? 31.711 -29.276 -28.582 1.00 41.03 95 LYS A CA 1
ATOM 673 C C . LYS A 1 104 ? 32.820 -28.237 -28.395 1.00 42.54 95 LYS A C 1
ATOM 674 O O . LYS A 1 104 ? 33.992 -28.587 -28.204 1.00 43.74 95 LYS A O 1
ATOM 680 N N . MET A 1 105 ? 32.462 -26.956 -28.402 1.00 40.27 96 MET A N 1
ATOM 681 C CA . MET A 1 105 ? 33.436 -25.897 -28.199 1.00 41.93 96 MET A CA 1
ATOM 682 C C . MET A 1 105 ? 32.870 -24.890 -27.218 1.00 43.93 96 MET A C 1
ATOM 683 O O . MET A 1 105 ? 31.653 -24.730 -27.095 1.00 42.57 96 MET A O 1
ATOM 688 N N . ALA A 1 106 ? 33.776 -24.188 -26.539 1.00 45.43 97 ALA A N 1
ATOM 689 C CA . ALA A 1 106 ? 33.368 -23.031 -25.758 1.00 41.14 97 ALA A CA 1
ATOM 690 C C . ALA A 1 106 ? 32.550 -22.060 -26.603 1.00 45.59 97 ALA A C 1
ATOM 691 O O . ALA A 1 106 ? 31.431 -21.687 -26.233 1.00 44.38 97 ALA A O 1
ATOM 693 N N . GLU A 1 107 ? 33.091 -21.638 -27.750 1.00 46.53 98 GLU A N 1
ATOM 694 C CA . GLU A 1 107 ? 32.409 -20.609 -28.535 1.00 46.02 98 GLU A CA 1
ATOM 695 C C . GLU A 1 107 ? 31.060 -21.065 -29.091 1.00 40.66 98 GLU A C 1
ATOM 696 O O . GLU A 1 107 ? 30.315 -20.239 -29.636 1.00 45.48 98 GLU A O 1
ATOM 702 N N . SER A 1 108 ? 30.739 -22.351 -28.990 1.00 36.93 99 SER A N 1
ATOM 703 C CA . SER A 1 108 ? 29.515 -22.918 -29.534 1.00 37.74 99 SER A CA 1
ATOM 704 C C . SER A 1 108 ? 28.469 -23.181 -28.459 1.00 44.62 99 SER A C 1
ATOM 705 O O . SER A 1 108 ? 27.458 -23.826 -28.736 1.00 44.26 99 SER A O 1
ATOM 708 N N . GLY A 1 109 ? 28.700 -22.724 -27.239 1.00 44.35 100 GLY A N 1
ATOM 709 C CA . GLY A 1 109 ? 27.739 -22.917 -26.175 1.00 47.07 100 GLY A CA 1
ATOM 710 C C . GLY A 1 109 ? 27.752 -24.309 -25.562 1.00 42.07 100 GLY A C 1
ATOM 711 O O . GLY A 1 109 ? 28.480 -25.216 -25.971 1.00 47.13 100 GLY A O 1
ATOM 712 N N . TYR A 1 110 ? 26.898 -24.464 -24.545 1.00 39.91 101 TYR A N 1
ATOM 713 C CA . TYR A 1 110 ? 26.778 -25.692 -23.762 1.00 37.03 101 TYR A CA 1
ATOM 714 C C . TYR A 1 110 ? 28.028 -25.962 -22.931 1.00 43.49 101 TYR A C 1
ATOM 715 O O . TYR A 1 110 ? 28.303 -27.100 -22.546 1.00 44.46 101 TYR A O 1
ATOM 724 N N . ASP A 1 111 ? 28.782 -24.905 -22.634 1.00 44.99 102 ASP A N 1
ATOM 725 C CA . ASP A 1 111 ? 30.035 -25.000 -21.890 1.00 39.87 102 ASP A CA 1
ATOM 726 C C . ASP A 1 111 ? 29.736 -25.139 -20.400 1.00 44.62 102 ASP A C 1
ATOM 727 O O . ASP A 1 111 ? 30.020 -24.253 -19.593 1.00 43.19 102 ASP A O 1
ATOM 732 N N . ILE A 1 112 ? 29.138 -26.275 -20.036 1.00 44.06 103 ILE A N 1
ATOM 733 C CA . ILE A 1 112 ? 28.799 -26.544 -18.644 1.00 33.68 103 ILE A CA 1
ATOM 734 C C . ILE A 1 112 ? 29.144 -27.988 -18.312 1.00 32.65 103 ILE A C 1
ATOM 735 O O . ILE A 1 112 ? 29.132 -28.866 -19.178 1.00 38.33 103 ILE A O 1
ATOM 740 N N . ALA A 1 113 ? 29.461 -28.229 -17.042 1.00 38.08 104 ALA A N 1
ATOM 741 C CA . ALA A 1 113 ? 29.926 -29.533 -16.587 1.00 37.23 104 ALA A CA 1
ATOM 742 C C . ALA A 1 113 ? 29.767 -29.633 -15.077 1.00 43.98 104 ALA A C 1
ATOM 743 O O . ALA A 1 113 ? 29.895 -28.635 -14.354 1.00 52.56 104 ALA A O 1
ATOM 745 N N . LEU A 1 114 ? 29.497 -30.852 -14.612 1.00 47.36 105 LEU A N 1
ATOM 746 C CA . LEU A 1 114 ? 29.401 -31.157 -13.188 1.00 44.75 105 LEU A CA 1
ATOM 747 C C . LEU A 1 114 ? 30.471 -32.163 -12.806 1.00 41.17 105 LEU A C 1
ATOM 748 O O . LEU A 1 114 ? 30.712 -33.138 -13.534 1.00 36.68 105 LEU A O 1
ATOM 753 N N . LEU A 1 115 ? 31.098 -31.923 -11.655 1.00 40.64 106 LEU A N 1
ATOM 754 C CA . LEU A 1 115 ? 32.005 -32.871 -11.012 1.00 43.30 106 LEU A CA 1
ATOM 755 C C . LEU A 1 115 ? 31.285 -33.460 -9.804 1.00 42.54 106 LEU A C 1
ATOM 756 O O . LEU A 1 115 ? 30.964 -32.732 -8.851 1.00 45.15 106 LEU A O 1
ATOM 761 N N . LYS A 1 116 ? 31.021 -34.769 -9.851 1.00 39.23 107 LYS A N 1
ATOM 762 C CA . LYS A 1 116 ? 30.521 -35.493 -8.687 1.00 46.17 107 LYS A CA 1
ATOM 763 C C . LYS A 1 116 ? 31.730 -36.019 -7.917 1.00 51.32 107 LYS A C 1
ATOM 764 O O . LYS A 1 116 ? 32.486 -36.857 -8.429 1.00 58.29 107 LYS A O 1
ATOM 770 N N . LEU A 1 117 ? 31.921 -35.510 -6.697 1.00 48.08 108 LEU A N 1
ATOM 771 C CA . LEU A 1 117 ? 33.106 -35.810 -5.908 1.00 48.21 108 LEU A CA 1
ATOM 772 C C . LEU A 1 117 ? 32.953 -37.132 -5.161 1.00 56.93 108 LEU A C 1
ATOM 773 O O . LEU A 1 117 ? 31.845 -37.570 -4.832 1.00 67.90 108 LEU A O 1
ATOM 778 N N . GLU A 1 118 ? 34.088 -37.764 -4.874 1.00 51.96 109 GLU A N 1
ATOM 779 C CA . GLU A 1 118 ? 34.034 -39.087 -4.261 1.00 58.74 109 GLU A CA 1
ATOM 780 C C . GLU A 1 118 ? 33.548 -39.024 -2.826 1.00 60.95 109 GLU A C 1
ATOM 781 O O . GLU A 1 118 ? 32.959 -39.989 -2.328 1.00 66.00 109 GLU A O 1
ATOM 787 N N . THR A 1 119 ? 33.784 -37.903 -2.156 1.00 61.93 110 THR A N 1
ATOM 788 C CA . THR A 1 119 ? 33.482 -37.730 -0.748 1.00 54.99 110 THR A CA 1
ATOM 789 C C . THR A 1 119 ? 32.639 -36.466 -0.546 1.00 45.27 110 THR A C 1
ATOM 790 O O . THR A 1 119 ? 32.715 -35.518 -1.330 1.00 42.65 110 THR A O 1
ATOM 794 N N . THR A 1 120 ? 31.807 -36.479 0.498 1.00 51.18 111 THR A N 1
ATOM 795 C CA . THR A 1 120 ? 31.002 -35.330 0.918 1.00 53.80 111 THR A CA 1
ATOM 796 C C . THR A 1 120 ? 31.866 -34.125 1.323 1.00 54.78 111 THR A C 1
ATOM 797 O O . THR A 1 120 ? 32.969 -34.264 1.858 1.00 53.50 111 THR A O 1
ATOM 801 N N . VAL A 1 121 ? 31.327 -32.925 1.115 1.00 56.23 112 VAL A N 1
ATOM 802 C CA . VAL A 1 121 ? 31.992 -31.688 1.511 1.00 52.12 112 VAL A CA 1
ATOM 803 C C . VAL A 1 121 ? 31.368 -31.164 2.801 1.00 52.37 112 VAL A C 1
ATOM 804 O O . VAL A 1 121 ? 30.146 -30.982 2.885 1.00 52.21 112 VAL A O 1
ATOM 808 N N . GLY A 1 122 ? 32.201 -30.902 3.802 1.00 43.11 113 GLY A N 1
ATOM 809 C CA . GLY A 1 122 ? 31.737 -30.142 4.941 1.00 44.65 113 GLY A CA 1
ATOM 810 C C . GLY A 1 122 ? 31.700 -28.656 4.636 1.00 51.75 113 GLY A C 1
ATOM 811 O O . GLY A 1 122 ? 32.489 -28.139 3.847 1.00 61.72 113 GLY A O 1
ATOM 812 N N . TYR A 1 123 ? 30.769 -27.954 5.268 1.00 46.89 114 TYR A N 1
ATOM 813 C CA . TYR A 1 123 ? 30.599 -26.531 5.018 1.00 42.86 114 TYR A CA 1
ATOM 814 C C . TYR A 1 123 ? 31.138 -25.766 6.214 1.00 51.38 114 TYR A C 1
ATOM 815 O O . TYR A 1 123 ? 30.861 -26.133 7.359 1.00 64.81 114 TYR A O 1
ATOM 824 N N . GLY A 1 124 ? 31.911 -24.714 5.944 1.00 49.41 115 GLY A N 1
ATOM 825 C CA . GLY A 1 124 ? 32.395 -23.802 6.959 1.00 51.35 115 GLY A CA 1
ATOM 826 C C . GLY A 1 124 ? 32.680 -22.463 6.313 1.00 53.39 115 GLY A C 1
ATOM 827 O O . GLY A 1 124 ? 32.573 -22.317 5.095 1.00 52.82 115 GLY A O 1
ATOM 828 N N . ASP A 1 125 ? 33.060 -21.481 7.138 1.00 46.06 116 ASP A N 1
ATOM 829 C CA . ASP A 1 125 ? 33.306 -20.132 6.637 1.00 45.38 116 ASP A CA 1
ATOM 830 C C . ASP A 1 125 ? 34.234 -20.104 5.427 1.00 56.97 116 ASP A C 1
ATOM 831 O O . ASP A 1 125 ? 34.169 -19.156 4.629 1.00 58.72 116 ASP A O 1
ATOM 836 N N . SER A 1 126 ? 35.086 -21.123 5.265 1.00 59.25 117 SER A N 1
ATOM 837 C CA . SER A 1 126 ? 36.042 -21.207 4.163 1.00 56.56 117 SER A CA 1
ATOM 838 C C . SER A 1 126 ? 35.492 -21.918 2.927 1.00 57.12 117 SER A C 1
ATOM 839 O O . SER A 1 126 ? 35.981 -21.662 1.823 1.00 62.67 117 SER A O 1
ATOM 842 N N . GLN A 1 127 ? 34.505 -22.804 3.074 1.00 53.29 118 GLN A N 1
ATOM 843 C CA . GLN A 1 127 ? 33.949 -23.541 1.941 1.00 35.80 118 GLN A CA 1
ATOM 844 C C . GLN A 1 127 ? 32.449 -23.729 2.144 1.00 48.79 118 GLN A C 1
ATOM 845 O O . GLN A 1 127 ? 32.025 -24.383 3.100 1.00 55.84 118 GLN A O 1
ATOM 851 N N . ARG A 1 128 ? 31.648 -23.138 1.261 1.00 45.77 119 ARG A N 1
ATOM 852 C CA . ARG A 1 128 ? 30.194 -23.055 1.360 1.00 40.61 119 ARG A CA 1
ATOM 853 C C . ARG A 1 128 ? 29.651 -23.108 -0.066 1.00 42.04 119 ARG A C 1
ATOM 854 O O . ARG A 1 128 ? 30.309 -22.615 -0.983 1.00 44.63 119 ARG A O 1
ATOM 862 N N . PRO A 1 129 ? 28.478 -23.697 -0.270 1.00 47.77 120 PRO A N 1
ATOM 863 C CA . PRO A 1 129 ? 27.896 -23.696 -1.618 1.00 41.69 120 PRO A CA 1
ATOM 864 C C . PRO A 1 129 ? 27.300 -22.342 -1.992 1.00 40.98 120 PRO A C 1
ATOM 865 O O . PRO A 1 129 ? 26.913 -21.544 -1.137 1.00 43.97 120 PRO A O 1
ATOM 869 N N . ILE A 1 130 ? 27.264 -22.082 -3.306 1.00 47.17 121 ILE A N 1
ATOM 870 C CA . ILE A 1 130 ? 26.613 -20.905 -3.875 1.00 44.86 121 ILE A CA 1
ATOM 871 C C . ILE A 1 130 ? 25.292 -21.345 -4.473 1.00 46.07 121 ILE A C 1
ATOM 872 O O . ILE A 1 130 ? 25.094 -22.509 -4.836 1.00 54.13 121 ILE A O 1
ATOM 877 N N . CYS A 1 131 ? 24.385 -20.389 -4.601 1.00 42.18 122 CYS A N 1
ATOM 878 C CA . CYS A 1 131 ? 23.008 -20.656 -4.979 1.00 45.42 122 CYS A CA 1
ATOM 879 C C . CYS A 1 131 ? 22.811 -20.463 -6.481 1.00 50.02 122 CYS A C 1
ATOM 880 O O . CYS A 1 131 ? 23.243 -19.452 -7.050 1.00 50.62 122 CYS A O 1
ATOM 883 N N . LEU A 1 132 ? 22.154 -21.433 -7.115 1.00 52.07 123 LEU A N 1
ATOM 884 C CA . LEU A 1 132 ? 21.747 -21.302 -8.503 1.00 43.46 123 LEU A CA 1
ATOM 885 C C . LEU A 1 132 ? 20.668 -20.231 -8.651 1.00 52.38 123 LEU A C 1
ATOM 886 O O . LEU A 1 132 ? 19.972 -19.899 -7.693 1.00 54.65 123 LEU A O 1
ATOM 891 N N . PRO A 1 133 ? 20.502 -19.670 -9.844 1.00 56.34 124 PRO A N 1
ATOM 892 C CA . PRO A 1 133 ? 19.393 -18.736 -10.038 1.00 60.51 124 PRO A CA 1
ATOM 893 C C . PRO A 1 133 ? 18.081 -19.495 -10.055 1.00 63.46 124 PRO A C 1
ATOM 894 O O . PRO A 1 133 ? 18.028 -20.684 -10.377 1.00 60.47 124 PRO A O 1
ATOM 898 N N . SER A 1 134 ? 17.022 -18.806 -9.650 1.00 69.21 125 SER A N 1
ATOM 899 C CA . SER A 1 134 ? 15.680 -19.356 -9.749 1.00 80.90 125 SER A CA 1
ATOM 900 C C . SER A 1 134 ? 15.150 -19.110 -11.157 1.00 99.48 125 SER A C 1
ATOM 901 O O . SER A 1 134 ? 15.230 -17.985 -11.665 1.00 109.42 125 SER A O 1
ATOM 904 N N . LYS A 1 135 ? 14.608 -20.159 -11.793 1.00 101.31 126 LYS A N 1
ATOM 905 C CA . LYS A 1 135 ? 14.180 -20.028 -13.187 1.00 100.90 126 LYS A CA 1
ATOM 906 C C . LYS A 1 135 ? 13.070 -18.985 -13.347 1.00 105.34 126 LYS A C 1
ATOM 907 O O . LYS A 1 135 ? 12.825 -18.522 -14.469 1.00 108.29 126 LYS A O 1
ATOM 913 N N . GLY A 1 136 ? 12.417 -18.580 -12.257 1.00 99.96 127 GLY A N 1
ATOM 914 C CA . GLY A 1 136 ? 11.480 -17.478 -12.292 1.00 100.99 127 GLY A CA 1
ATOM 915 C C . GLY A 1 136 ? 12.105 -16.111 -12.123 1.00 103.50 127 GLY A C 1
ATOM 916 O O . GLY A 1 136 ? 11.379 -15.119 -11.999 1.00 104.62 127 GLY A O 1
ATOM 917 N N . ASP A 1 137 ? 13.434 -16.028 -12.121 1.00 108.05 128 ASP A N 1
ATOM 918 C CA . ASP A 1 137 ? 14.172 -14.797 -11.854 1.00 110.86 128 ASP A CA 1
ATOM 919 C C . ASP A 1 137 ? 15.187 -14.522 -12.958 1.00 108.89 128 ASP A C 1
ATOM 920 O O . ASP A 1 137 ? 16.299 -14.048 -12.706 1.00 106.52 128 ASP A O 1
ATOM 925 N N . ARG A 1 138 ? 14.827 -14.848 -14.200 1.00 105.06 129 ARG A N 1
ATOM 926 C CA . ARG A 1 138 ? 15.532 -14.285 -15.343 1.00 99.34 129 ARG A CA 1
ATOM 927 C C . ARG A 1 138 ? 15.147 -12.824 -15.556 1.00 101.38 129 ARG A C 1
ATOM 928 O O . ARG A 1 138 ? 15.946 -12.050 -16.103 1.00 96.01 129 ARG A O 1
ATOM 936 N N . ASN A 1 139 ? 13.942 -12.432 -15.117 1.00 104.62 130 ASN A N 1
ATOM 937 C CA . ASN A 1 139 ? 13.515 -11.036 -15.104 1.00 107.29 130 ASN A CA 1
ATOM 938 C C . ASN A 1 139 ? 14.473 -10.135 -14.317 1.00 114.51 130 ASN A C 1
ATOM 939 O O . ASN A 1 139 ? 14.288 -8.912 -14.335 1.00 121.65 130 ASN A O 1
ATOM 944 N N . VAL A 1 140 ? 15.494 -10.694 -13.654 1.00 112.46 131 VAL A N 1
ATOM 945 C CA . VAL A 1 140 ? 16.382 -9.932 -12.778 1.00 105.97 131 VAL A CA 1
ATOM 946 C C . VAL A 1 140 ? 17.514 -9.333 -13.602 1.00 98.98 131 VAL A C 1
ATOM 947 O O . VAL A 1 140 ? 18.125 -10.012 -14.444 1.00 87.37 131 VAL A O 1
ATOM 951 N N . ILE A 1 141 ? 17.787 -8.057 -13.365 1.00 94.68 132 ILE A N 1
ATOM 952 C CA . ILE A 1 141 ? 18.950 -7.397 -13.931 1.00 91.64 132 ILE A CA 1
ATOM 953 C C . ILE A 1 141 ? 19.939 -7.214 -12.790 1.00 87.66 132 ILE A C 1
ATOM 954 O O . ILE A 1 141 ? 19.716 -6.412 -11.872 1.00 88.33 132 ILE A O 1
ATOM 959 N N . TYR A 1 142 ? 21.015 -7.989 -12.830 1.00 80.88 133 TYR A N 1
ATOM 960 C CA . TYR A 1 142 ? 21.973 -8.000 -11.741 1.00 76.04 133 TYR A CA 1
ATOM 961 C C . TYR A 1 142 ? 22.909 -6.808 -11.860 1.00 68.37 133 TYR A C 1
ATOM 962 O O . TYR A 1 142 ? 23.450 -6.531 -12.936 1.00 64.62 133 TYR A O 1
ATOM 971 N N . THR A 1 143 ? 23.107 -6.117 -10.745 1.00 63.71 134 THR A N 1
ATOM 972 C CA . THR A 1 143 ? 23.902 -4.907 -10.721 1.00 60.57 134 THR A CA 1
ATOM 973 C C . THR A 1 143 ? 25.188 -5.037 -9.908 1.00 69.12 134 THR A C 1
ATOM 974 O O . THR A 1 143 ? 25.951 -4.065 -9.835 1.00 76.66 134 THR A O 1
ATOM 978 N N . ASP A 1 144 ? 25.472 -6.230 -9.310 1.00 62.75 135 ASP A N 1
ATOM 979 C CA . ASP A 1 144 ? 26.624 -6.436 -8.409 1.00 61.86 135 ASP A CA 1
ATOM 980 C C . ASP A 1 144 ? 27.277 -7.794 -8.733 1.00 57.94 135 ASP A C 1
ATOM 981 O O . ASP A 1 144 ? 27.086 -8.801 -8.039 1.00 47.01 135 ASP A O 1
ATOM 986 N N . CYS A 1 145 ? 28.092 -7.820 -9.790 1.00 60.17 136 CYS A N 1
ATOM 987 C CA . CYS A 1 145 ? 28.615 -9.064 -10.336 1.00 38.49 136 CYS A CA 1
ATOM 988 C C . CYS A 1 145 ? 30.133 -9.050 -10.316 1.00 40.58 136 CYS A C 1
ATOM 989 O O . CYS A 1 145 ? 30.751 -8.014 -10.566 1.00 47.20 136 CYS A O 1
ATOM 992 N N . TRP A 1 146 ? 30.724 -10.208 -10.011 1.00 38.01 137 TRP A N 1
ATOM 993 C CA . TRP A 1 146 ? 32.157 -10.361 -9.819 1.00 34.52 137 TRP A CA 1
ATOM 994 C C . TRP A 1 146 ? 32.644 -11.648 -10.454 1.00 47.17 137 TRP A C 1
ATOM 995 O O . TRP A 1 146 ? 32.033 -12.711 -10.285 1.00 47.50 137 TRP A O 1
ATOM 1006 N N . VAL A 1 147 ? 33.759 -11.533 -11.168 1.00 45.08 138 VAL A N 1
ATOM 1007 C CA . VAL A 1 147 ? 34.499 -12.668 -11.697 1.00 46.77 138 VAL A CA 1
ATOM 1008 C C . VAL A 1 147 ? 35.734 -12.874 -10.831 1.00 49.68 138 VAL A C 1
ATOM 1009 O O . VAL A 1 147 ? 36.418 -11.903 -10.461 1.00 47.80 138 VAL A O 1
ATOM 1013 N N . THR A 1 148 ? 36.026 -14.137 -10.515 1.00 47.38 139 THR A N 1
ATOM 1014 C CA . THR A 1 148 ? 37.033 -14.487 -9.525 1.00 45.35 139 THR A CA 1
ATOM 1015 C C . THR A 1 148 ? 37.868 -15.649 -10.041 1.00 43.50 139 THR A C 1
ATOM 1016 O O . THR A 1 148 ? 37.408 -16.455 -10.855 1.00 46.96 139 THR A O 1
ATOM 1020 N N . GLY A 1 149 ? 39.108 -15.715 -9.586 1.00 41.97 140 GLY A N 1
ATOM 1021 C CA . GLY A 1 149 ? 39.971 -16.794 -10.029 1.00 40.73 140 GLY A CA 1
ATOM 1022 C C . GLY A 1 149 ? 41.419 -16.506 -9.731 1.00 44.39 140 GLY A C 1
ATOM 1023 O O . GLY A 1 149 ? 41.788 -15.413 -9.314 1.00 48.04 140 GLY A O 1
ATOM 1024 N N . TRP A 1 150 ? 42.248 -17.525 -9.956 1.00 42.05 141 TRP A N 1
ATOM 1025 C CA . TRP A 1 150 ? 43.690 -17.399 -9.775 1.00 42.86 141 TRP A CA 1
ATOM 1026 C C . TRP A 1 150 ? 44.436 -17.169 -11.075 1.00 47.95 141 TRP A C 1
ATOM 1027 O O . TRP A 1 150 ? 45.645 -17.403 -11.118 1.00 48.30 141 TRP A O 1
ATOM 1038 N N . GLY A 1 151 ? 43.755 -16.770 -12.140 1.00 49.83 142 GLY A N 1
ATOM 1039 C CA . GLY A 1 151 ? 44.384 -16.692 -13.438 1.00 43.05 142 GLY A CA 1
ATOM 1040 C C . GLY A 1 151 ? 45.229 -15.442 -13.621 1.00 50.28 142 GLY A C 1
ATOM 1041 O O . GLY A 1 151 ? 45.399 -14.610 -12.729 1.00 58.85 142 GLY A O 1
ATOM 1042 N N . TYR A 1 152 ? 45.765 -15.320 -14.831 1.00 45.42 143 TYR A N 1
ATOM 1043 C CA . TYR A 1 152 ? 46.610 -14.198 -15.201 1.00 45.86 143 TYR A CA 1
ATOM 1044 C C . TYR A 1 152 ? 45.900 -12.868 -14.988 1.00 50.98 143 TYR A C 1
ATOM 1045 O O . TYR A 1 152 ? 44.684 -12.756 -15.172 1.00 41.74 143 TYR A O 1
ATOM 1054 N N . ARG A 1 153 ? 46.687 -11.844 -14.624 1.00 56.97 145 ARG A N 1
ATOM 1055 C CA . ARG A 1 153 ? 46.278 -10.443 -14.708 1.00 59.54 145 ARG A CA 1
ATOM 1056 C C . ARG A 1 153 ? 46.822 -9.754 -15.950 1.00 62.09 145 ARG A C 1
ATOM 1057 O O . ARG A 1 153 ? 46.891 -8.521 -15.989 1.00 68.54 145 ARG A O 1
ATOM 1065 N N . LYS A 1 154 ? 47.174 -10.523 -16.974 1.00 63.16 146 LYS A N 1
ATOM 1066 C CA . LYS A 1 154 ? 48.103 -10.082 -18.003 1.00 68.14 146 LYS A CA 1
ATOM 1067 C C . LYS A 1 154 ? 48.222 -11.200 -19.022 1.00 71.52 146 LYS A C 1
ATOM 1068 O O . LYS A 1 154 ? 48.283 -12.370 -18.641 1.00 76.65 146 LYS A O 1
ATOM 1074 N N . LEU A 1 155 ? 48.218 -10.849 -20.305 1.00 73.07 147 LEU A N 1
ATOM 1075 C CA . LEU A 1 155 ? 48.432 -11.853 -21.340 1.00 68.96 147 LEU A CA 1
ATOM 1076 C C . LEU A 1 155 ? 49.894 -12.298 -21.300 1.00 68.96 147 LEU A C 1
ATOM 1077 O O . LEU A 1 155 ? 50.809 -11.466 -21.213 1.00 73.02 147 LEU A O 1
ATOM 1082 N N . ARG A 1 156 ? 50.115 -13.616 -21.345 1.00 61.07 148 ARG A N 1
ATOM 1083 C CA . ARG A 1 156 ? 51.427 -14.217 -21.076 1.00 79.12 148 ARG A CA 1
ATOM 1084 C C . ARG A 1 156 ? 51.942 -13.764 -19.707 1.00 84.88 148 ARG A C 1
ATOM 1085 O O . ARG A 1 156 ? 52.812 -12.900 -19.573 1.00 91.91 148 ARG A O 1
ATOM 1093 N N . ASP A 1 157 ? 51.353 -14.390 -18.689 1.00 78.93 149 ASP A N 1
ATOM 1094 C CA . ASP A 1 157 ? 51.661 -14.143 -17.288 1.00 77.49 149 ASP A CA 1
ATOM 1095 C C . ASP A 1 157 ? 51.917 -15.480 -16.601 1.00 75.48 149 ASP A C 1
ATOM 1096 O O . ASP A 1 157 ? 52.368 -16.433 -17.244 1.00 85.19 149 ASP A O 1
ATOM 1101 N N . LYS A 1 158 ? 51.644 -15.560 -15.303 1.00 70.78 150 LYS A N 1
ATOM 1102 C CA . LYS A 1 158 ? 51.669 -16.810 -14.559 1.00 67.76 150 LYS A CA 1
ATOM 1103 C C . LYS A 1 158 ? 50.405 -16.883 -13.722 1.00 58.22 150 LYS A C 1
ATOM 1104 O O . LYS A 1 158 ? 49.669 -15.905 -13.574 1.00 53.91 150 LYS A O 1
ATOM 1110 N N . ILE A 1 159 ? 50.148 -18.065 -13.174 1.00 57.59 151 ILE A N 1
ATOM 1111 C CA . ILE A 1 159 ? 49.033 -18.203 -12.254 1.00 55.12 151 ILE A CA 1
ATOM 1112 C C . ILE A 1 159 ? 49.263 -17.314 -11.046 1.00 57.91 151 ILE A C 1
ATOM 1113 O O . ILE A 1 159 ? 50.338 -17.338 -10.438 1.00 70.61 151 ILE A O 1
ATOM 1118 N N . GLN A 1 160 ? 48.247 -16.533 -10.688 1.00 54.78 152 GLN A N 1
ATOM 1119 C CA . GLN A 1 160 ? 48.319 -15.674 -9.516 1.00 50.96 152 GLN A CA 1
ATOM 1120 C C . GLN A 1 160 ? 48.195 -16.501 -8.245 1.00 48.94 152 GLN A C 1
ATOM 1121 O O . GLN A 1 160 ? 47.489 -17.510 -8.204 1.00 48.49 152 GLN A O 1
ATOM 1127 N N . ASN A 1 161 ? 48.898 -16.069 -7.194 1.00 57.06 153 ASN A N 1
ATOM 1128 C CA . ASN A 1 161 ? 48.914 -16.859 -5.968 1.00 54.32 153 ASN A CA 1
ATOM 1129 C C . ASN A 1 161 ? 47.630 -16.674 -5.172 1.00 55.48 153 ASN A C 1
ATOM 1130 O O . ASN A 1 161 ? 47.018 -17.655 -4.720 1.00 47.19 153 ASN A O 1
ATOM 1135 N N . THR A 1 162 ? 47.206 -15.423 -4.989 1.00 53.51 154 THR A N 1
ATOM 1136 C CA . THR A 1 162 ? 46.050 -15.126 -4.152 1.00 50.09 154 THR A CA 1
ATOM 1137 C C . THR A 1 162 ? 44.815 -14.951 -5.025 1.00 41.74 154 THR A C 1
ATOM 1138 O O . THR A 1 162 ? 44.845 -14.195 -5.999 1.00 39.16 154 THR A O 1
ATOM 1142 N N . LEU A 1 163 ? 43.739 -15.658 -4.671 1.00 45.08 155 LEU A N 1
ATOM 1143 C CA . LEU A 1 163 ? 42.477 -15.578 -5.402 1.00 43.28 155 LEU A CA 1
ATOM 1144 C C . LEU A 1 163 ? 42.086 -14.130 -5.637 1.00 45.99 155 LEU A C 1
ATOM 1145 O O . LEU A 1 163 ? 41.958 -13.344 -4.689 1.00 49.09 155 LEU A O 1
ATOM 1150 N N . GLN A 1 164 ? 41.895 -13.789 -6.907 1.00 44.22 156 GLN A N 1
ATOM 1151 C CA . GLN A 1 164 ? 41.616 -12.429 -7.328 1.00 41.64 156 GLN A CA 1
ATOM 1152 C C . GLN A 1 164 ? 40.132 -12.268 -7.600 1.00 47.57 156 GLN A C 1
ATOM 1153 O O . GLN A 1 164 ? 39.439 -13.235 -7.953 1.00 54.54 156 GLN A O 1
ATOM 1159 N N . LYS A 1 165 ? 39.660 -11.029 -7.436 1.00 44.52 157 LYS A N 1
ATOM 1160 C CA . LYS A 1 165 ? 38.283 -10.649 -7.705 1.00 47.44 157 LYS A CA 1
ATOM 1161 C C . LYS A 1 165 ? 38.260 -9.394 -8.567 1.00 56.26 157 LYS A C 1
ATOM 1162 O O . LYS A 1 165 ? 39.147 -8.542 -8.464 1.00 60.59 157 LYS A O 1
ATOM 1168 N N . ALA A 1 166 ? 37.243 -9.289 -9.429 1.00 53.71 158 ALA A N 1
ATOM 1169 C CA . ALA A 1 166 ? 37.020 -8.071 -10.201 1.00 47.27 158 ALA A CA 1
ATOM 1170 C C . ALA A 1 166 ? 35.530 -7.906 -10.427 1.00 46.42 158 ALA A C 1
ATOM 1171 O O . ALA A 1 166 ? 34.834 -8.882 -10.716 1.00 42.22 158 ALA A O 1
ATOM 1173 N N . LYS A 1 167 ? 35.046 -6.677 -10.286 1.00 50.29 159 LYS A N 1
ATOM 1174 C CA . LYS A 1 167 ? 33.636 -6.387 -10.507 1.00 53.70 159 LYS A CA 1
ATOM 1175 C C . LYS A 1 167 ? 33.432 -5.958 -11.953 1.00 50.45 159 LYS A C 1
ATOM 1176 O O . LYS A 1 167 ? 34.189 -5.129 -12.465 1.00 59.41 159 LYS A O 1
ATOM 1182 N N . ILE A 1 168 ? 32.410 -6.506 -12.608 1.00 53.61 160 ILE A N 1
ATOM 1183 C CA . ILE A 1 168 ? 32.139 -6.154 -14.007 1.00 55.15 160 ILE A CA 1
ATOM 1184 C C . ILE A 1 168 ? 30.642 -6.042 -14.281 1.00 50.70 160 ILE A C 1
ATOM 1185 O O . ILE A 1 168 ? 29.854 -6.866 -13.796 1.00 40.49 160 ILE A O 1
ATOM 1190 N N . PRO A 1 169 ? 30.208 -5.069 -15.083 1.00 49.21 161 PRO A N 1
ATOM 1191 C CA . PRO A 1 169 ? 28.786 -4.959 -15.417 1.00 45.39 161 PRO A CA 1
ATOM 1192 C C . PRO A 1 169 ? 28.385 -5.942 -16.501 1.00 45.81 161 PRO A C 1
ATOM 1193 O O . PRO A 1 169 ? 29.060 -6.077 -17.524 1.00 46.26 161 PRO A O 1
ATOM 1197 N N . LEU A 1 170 ? 27.276 -6.633 -16.263 1.00 42.71 162 LEU A N 1
ATOM 1198 C CA . LEU A 1 170 ? 26.619 -7.372 -17.326 1.00 41.81 162 LEU A CA 1
ATOM 1199 C C . LEU A 1 170 ? 26.248 -6.438 -18.476 1.00 53.44 162 LEU A C 1
ATOM 1200 O O . LEU A 1 170 ? 25.870 -5.277 -18.270 1.00 49.06 162 LEU A O 1
ATOM 1205 N N . VAL A 1 171 ? 26.342 -6.952 -19.697 1.00 56.13 163 VAL A N 1
ATOM 1206 C CA . VAL A 1 171 ? 25.878 -6.229 -20.870 1.00 57.15 163 VAL A CA 1
ATOM 1207 C C . VAL A 1 171 ? 24.836 -7.090 -21.560 1.00 55.81 163 VAL A C 1
ATOM 1208 O O . VAL A 1 171 ? 24.889 -8.326 -21.484 1.00 48.72 163 VAL A O 1
ATOM 1212 N N . THR A 1 172 ? 23.878 -6.423 -22.213 1.00 56.74 164 THR A N 1
ATOM 1213 C CA . THR A 1 172 ? 22.808 -7.082 -22.957 1.00 54.19 164 THR A CA 1
ATOM 1214 C C . THR A 1 172 ? 23.370 -8.089 -23.942 1.00 57.28 164 THR A C 1
ATOM 1215 O O . THR A 1 172 ? 24.516 -7.962 -24.386 1.00 60.84 164 THR A O 1
ATOM 1219 N N . ASN A 1 173 ? 22.576 -9.100 -24.287 1.00 57.07 165 ASN A N 1
ATOM 1220 C CA . ASN A 1 173 ? 22.991 -9.977 -25.371 1.00 51.18 165 ASN A CA 1
ATOM 1221 C C . ASN A 1 173 ? 23.005 -9.224 -26.692 1.00 56.33 165 ASN A C 1
ATOM 1222 O O . ASN A 1 173 ? 23.826 -9.518 -27.559 1.00 60.48 165 ASN A O 1
ATOM 1227 N N . GLU A 1 174 ? 22.146 -8.218 -26.846 1.00 55.29 166 GLU A N 1
ATOM 1228 C CA . GLU A 1 174 ? 22.195 -7.385 -28.041 1.00 54.10 166 GLU A CA 1
ATOM 1229 C C . GLU A 1 174 ? 23.574 -6.758 -28.211 1.00 58.59 166 GLU A C 1
ATOM 1230 O O . GLU A 1 174 ? 24.189 -6.860 -29.280 1.00 72.22 166 GLU A O 1
ATOM 1236 N N . GLU A 1 175 ? 24.088 -6.117 -27.161 1.00 58.77 167 GLU A N 1
ATOM 1237 C CA . GLU A 1 175 ? 25.354 -5.400 -27.298 1.00 64.85 167 GLU A CA 1
ATOM 1238 C C . GLU A 1 175 ? 26.531 -6.360 -27.390 1.00 62.61 167 GLU A C 1
ATOM 1239 O O . GLU A 1 175 ? 27.519 -6.093 -28.093 1.00 66.43 167 GLU A O 1
ATOM 1245 N N . CYS A 1 176 ? 26.442 -7.481 -26.684 1.00 56.86 168 CYS A N 1
ATOM 1246 C CA . CYS A 1 176 ? 27.465 -8.513 -26.784 1.00 59.34 168 CYS A CA 1
ATOM 1247 C C . CYS A 1 176 ? 27.526 -9.101 -28.186 1.00 58.50 168 CYS A C 1
ATOM 1248 O O . CYS A 1 176 ? 28.609 -9.385 -28.711 1.00 56.85 168 CYS A O 1
ATOM 1251 N N . GLN A 1 177 A 26.368 -9.279 -28.810 1.00 56.74 168 GLN A N 1
ATOM 1252 C CA . GLN A 1 177 A 26.323 -9.726 -30.191 1.00 53.88 168 GLN A CA 1
ATOM 1253 C C . GLN A 1 177 A 26.942 -8.687 -31.115 1.00 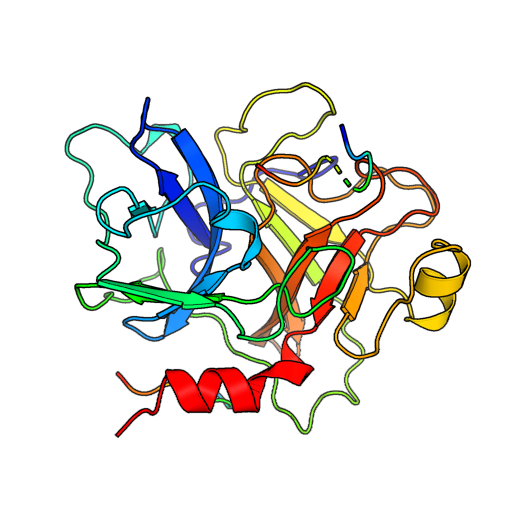57.51 168 GLN A C 1
ATOM 1254 O O . GLN A 1 177 A 27.747 -9.021 -31.992 1.00 73.34 168 GLN A O 1
ATOM 1260 N N . LYS A 1 178 ? 26.588 -7.410 -30.923 1.00 56.38 169 L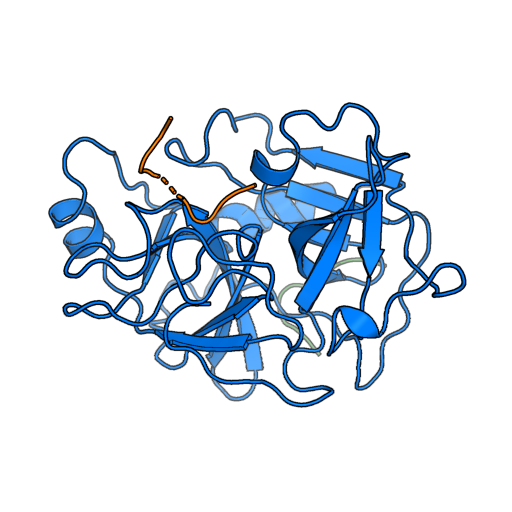YS A N 1
ATOM 1261 C CA . LYS A 1 178 ? 27.168 -6.373 -31.775 1.00 58.27 169 LYS A CA 1
ATOM 1262 C C . LYS A 1 178 ? 28.688 -6.374 -31.680 1.00 58.24 169 LYS A C 1
ATOM 1263 O O . LYS A 1 178 ? 29.375 -6.134 -32.679 1.00 61.93 169 LYS A O 1
ATOM 1269 N N . ARG A 1 179 ? 29.228 -6.672 -30.499 1.00 62.00 170 ARG A N 1
ATOM 1270 C CA . ARG A 1 179 ? 30.673 -6.707 -30.293 1.00 67.15 170 ARG A CA 1
ATOM 1271 C C . ARG A 1 179 ? 31.322 -7.992 -30.810 1.00 63.32 170 ARG A C 1
ATOM 1272 O O . ARG A 1 179 ? 32.553 -8.044 -30.920 1.00 60.59 170 ARG A O 1
ATOM 1280 N N . TYR A 1 180 ? 30.532 -9.017 -31.142 1.00 55.54 171 TYR A N 1
ATOM 1281 C CA . TYR A 1 180 ? 31.046 -10.337 -31.515 1.00 51.33 171 TYR A CA 1
ATOM 1282 C C . TYR A 1 180 ? 30.414 -10.803 -32.826 1.00 58.67 171 TYR A C 1
ATOM 1283 O O . TYR A 1 180 ? 29.788 -11.861 -32.890 1.00 53.94 171 TYR A O 1
ATOM 1292 N N . ARG A 1 181 ? 30.579 -10.009 -33.885 1.00 65.76 172 ARG A N 1
ATOM 1293 C CA . ARG A 1 181 ? 30.219 -10.481 -35.216 1.00 61.54 172 ARG A CA 1
ATOM 1294 C C . ARG A 1 181 ? 30.875 -11.836 -35.453 1.00 66.03 172 ARG A C 1
ATOM 1295 O O . ARG A 1 181 ? 31.833 -12.217 -34.770 1.00 71.75 172 ARG A O 1
ATOM 1303 N N . GLY A 1 182 ? 30.328 -12.599 -36.389 1.00 55.48 173 GLY A N 1
ATOM 1304 C CA . GLY A 1 182 ? 30.863 -13.911 -36.668 1.00 66.03 173 GLY A CA 1
ATOM 1305 C C . GLY A 1 182 ? 30.501 -15.021 -35.687 1.00 65.25 173 GLY A C 1
ATOM 1306 O O . GLY A 1 182 ? 30.447 -16.185 -36.098 1.00 68.93 173 GLY A O 1
ATOM 1307 N N . HIS A 1 183 ? 30.277 -14.721 -34.409 1.00 48.81 174 HIS A N 1
ATOM 1308 C CA . HIS A 1 183 ? 29.795 -15.734 -33.478 1.00 63.71 174 HIS A CA 1
ATOM 1309 C C . HIS A 1 183 ? 28.323 -15.521 -33.193 1.00 63.08 174 HIS A C 1
ATOM 1310 O O . HIS A 1 183 ? 27.866 -14.383 -33.092 1.00 70.04 174 HIS A O 1
ATOM 1317 N N . LYS A 1 184 ? 27.581 -16.610 -33.055 1.00 55.50 175 LYS A N 1
ATOM 1318 C CA . LYS A 1 184 ? 26.218 -16.504 -32.558 1.00 55.12 175 LYS A CA 1
ATOM 1319 C C . LYS A 1 184 ? 26.257 -16.506 -31.042 1.00 56.87 175 LYS A C 1
ATOM 1320 O O . LYS A 1 184 ? 26.759 -17.463 -30.438 1.00 58.09 175 LYS A O 1
ATOM 1326 N N . ILE A 1 185 ? 25.733 -15.433 -30.443 1.00 57.38 176 ILE A N 1
ATOM 1327 C CA . ILE A 1 185 ? 25.570 -15.313 -28.997 1.00 52.41 176 ILE A CA 1
ATOM 1328 C C . ILE A 1 185 ? 24.161 -15.795 -28.669 1.00 57.82 176 ILE A C 1
ATOM 1329 O O . ILE A 1 185 ? 23.183 -15.060 -28.825 1.00 67.02 176 ILE A O 1
ATOM 1334 N N . THR A 1 186 ? 24.053 -17.039 -28.217 1.00 49.76 177 THR A N 1
ATOM 1335 C CA . THR A 1 186 ? 22.756 -17.619 -27.919 1.00 48.84 177 THR A CA 1
ATOM 1336 C C . THR A 1 186 ? 22.214 -17.071 -26.607 1.00 52.54 177 THR A C 1
ATOM 1337 O O . THR A 1 186 ? 22.930 -16.470 -25.805 1.00 56.54 177 THR A O 1
ATOM 1341 N N . HIS A 1 187 ? 20.923 -17.312 -26.381 1.00 57.15 178 HIS A N 1
ATOM 1342 C CA . HIS A 1 187 ? 20.293 -16.944 -25.117 1.00 57.73 178 HIS A CA 1
ATOM 1343 C C . HIS A 1 187 ? 20.919 -17.664 -23.916 1.00 51.61 178 HIS A C 1
ATOM 1344 O O . HIS A 1 187 ? 20.913 -17.117 -22.811 1.00 47.09 178 HIS A O 1
ATOM 1351 N N . LYS A 1 188 ? 21.460 -18.868 -24.102 1.00 47.23 179 LYS A N 1
ATOM 1352 C CA . LYS A 1 188 ? 22.160 -19.581 -23.045 1.00 35.17 179 LYS A CA 1
ATOM 1353 C C . LYS A 1 188 ? 23.590 -19.088 -22.831 1.00 39.57 179 LYS A C 1
ATOM 1354 O O . LYS A 1 188 ? 24.401 -19.826 -22.256 1.00 40.02 179 LYS A O 1
ATOM 1360 N N . MET A 1 189 ? 23.922 -17.883 -23.293 1.00 36.85 180 MET A N 1
ATOM 1361 C CA . MET A 1 189 ? 25.183 -17.224 -22.993 1.00 32.55 180 MET A CA 1
ATOM 1362 C C . MET A 1 189 ? 24.871 -15.882 -22.348 1.00 46.37 180 MET A C 1
ATOM 1363 O O . MET A 1 189 ? 23.788 -15.320 -22.535 1.00 49.67 180 MET A O 1
ATOM 1368 N N . ILE A 1 190 ? 25.833 -15.361 -21.595 1.00 47.15 181 ILE A N 1
ATOM 1369 C CA . ILE A 1 190 ? 25.675 -14.082 -20.917 1.00 42.74 181 ILE A CA 1
ATOM 1370 C C . ILE A 1 190 ? 27.034 -13.384 -20.914 1.00 40.87 181 ILE A C 1
ATOM 1371 O O . ILE A 1 190 ? 28.076 -14.014 -20.719 1.00 37.30 181 ILE A O 1
ATOM 1376 N N . CYS A 1 191 ? 27.029 -12.085 -21.176 1.00 39.48 182 CYS A N 1
ATOM 1377 C CA . CYS A 1 191 ? 28.262 -11.343 -21.379 1.00 39.68 182 CYS A CA 1
ATOM 1378 C C . CYS A 1 191 ? 28.440 -10.282 -20.307 1.00 48.84 182 CYS A C 1
ATOM 1379 O O . CYS A 1 191 ? 27.466 -9.709 -19.809 1.00 57.42 182 CYS A O 1
ATOM 1382 N N . ALA A 1 192 ? 29.698 -9.991 -19.985 1.00 46.59 183 ALA A N 1
ATOM 1383 C CA . ALA A 1 192 ? 29.968 -8.987 -18.960 1.00 48.07 183 ALA A CA 1
ATOM 1384 C C . ALA A 1 192 ? 31.348 -8.381 -19.158 1.00 56.36 183 ALA A C 1
ATOM 1385 O O . ALA A 1 192 ? 32.324 -9.114 -19.364 1.00 66.36 183 ALA A O 1
ATOM 1387 N N . GLY A 1 193 ? 31.426 -7.051 -19.058 1.00 52.49 184 GLY A N 1
ATOM 1388 C CA . GLY A 1 193 ? 32.678 -6.334 -19.211 1.00 48.29 184 GLY A CA 1
ATOM 1389 C C . GLY A 1 193 ? 32.503 -4.838 -19.377 1.00 51.67 184 GLY A C 1
ATOM 1390 O O . GLY A 1 193 ? 31.410 -4.361 -19.700 1.00 53.73 184 GLY A O 1
ATOM 1391 N N . TYR A 1 194 A 33.576 -4.083 -19.159 1.00 50.60 184 TYR A N 1
ATOM 1392 C CA . TYR A 1 194 A 33.522 -2.635 -19.310 1.00 56.11 184 TYR A CA 1
ATOM 1393 C C . TYR A 1 194 A 33.817 -2.237 -20.752 1.00 63.04 184 TYR A C 1
ATOM 1394 O O . TYR A 1 194 A 34.679 -2.826 -21.410 1.00 60.81 184 TYR A O 1
ATOM 1403 N N . ARG A 1 195 B 33.107 -1.216 -21.239 1.00 70.50 184 ARG A N 1
ATOM 1404 C CA . ARG A 1 195 B 33.291 -0.799 -22.625 1.00 72.14 184 ARG A CA 1
ATOM 1405 C C . ARG A 1 195 B 34.763 -0.551 -22.934 1.00 67.59 184 ARG A C 1
ATOM 1406 O O . ARG A 1 195 B 35.254 -0.916 -24.008 1.00 68.97 184 ARG A O 1
ATOM 1414 N N . GLU A 1 196 ? 35.488 0.044 -21.990 1.00 63.89 185 GLU A N 1
ATOM 1415 C CA . GLU A 1 196 ? 36.889 0.396 -22.165 1.00 61.67 185 GLU A CA 1
ATOM 1416 C C . GLU A 1 196 ? 37.840 -0.764 -21.888 1.00 61.99 185 GLU A C 1
ATOM 1417 O O . GLU A 1 196 ? 39.046 -0.620 -22.111 1.00 67.12 185 GLU A O 1
ATOM 1423 N N . GLY A 1 197 ? 37.340 -1.897 -21.407 1.00 57.35 186 GLY A N 1
ATOM 1424 C CA . GLY A 1 197 ? 38.204 -3.006 -21.048 1.00 61.84 186 GLY A CA 1
ATOM 1425 C C . GLY A 1 197 ? 38.800 -2.869 -19.654 1.00 59.94 186 GLY A C 1
ATOM 1426 O O . GLY A 1 197 ? 38.300 -2.141 -18.788 1.00 57.68 186 GLY A O 1
ATOM 1427 N N . GLY A 1 198 ? 39.888 -3.607 -19.437 1.00 51.06 187 GLY A N 1
ATOM 1428 C CA . GLY A 1 198 ? 40.728 -3.438 -18.279 1.00 51.56 187 GLY A CA 1
ATOM 1429 C C . GLY A 1 198 ? 40.462 -4.414 -17.160 1.00 63.18 187 GLY A C 1
ATOM 1430 O O . GLY A 1 198 ? 41.381 -4.736 -16.393 1.00 67.30 187 GLY A O 1
ATOM 1431 N N . LYS A 1 199 ? 39.223 -4.886 -17.043 1.00 63.54 188 LYS A N 1
ATOM 1432 C CA . LYS A 1 199 ? 38.835 -5.859 -16.033 1.00 55.53 188 LYS A CA 1
ATOM 1433 C C . LYS A 1 199 ? 38.136 -7.018 -16.730 1.00 53.40 188 LYS A C 1
ATOM 1434 O O . LYS A 1 199 ? 37.158 -6.810 -17.459 1.00 41.06 188 LYS A O 1
ATOM 1440 N N . ASP A 1 200 ? 38.653 -8.227 -16.515 1.00 48.10 189 ASP A N 1
ATOM 1441 C CA . ASP A 1 200 ? 38.155 -9.437 -17.156 1.00 43.60 189 ASP A CA 1
ATOM 1442 C C . ASP A 1 200 ? 38.826 -10.648 -16.515 1.00 41.23 189 ASP A C 1
ATOM 1443 O O . ASP A 1 200 ? 39.832 -10.531 -15.809 1.00 45.98 189 ASP A O 1
ATOM 1448 N N . ALA A 1 201 ? 38.256 -11.816 -16.785 1.00 35.37 190 ALA A N 1
ATOM 1449 C CA . ALA A 1 201 ? 38.949 -13.074 -16.563 1.00 40.78 190 ALA A CA 1
ATOM 1450 C C . ALA A 1 201 ? 40.080 -13.243 -17.580 1.00 51.44 190 ALA A C 1
ATOM 1451 O O . ALA A 1 201 ? 40.151 -12.549 -18.599 1.00 55.76 190 ALA A O 1
ATOM 1453 N N . CYS A 1 202 ? 40.968 -14.194 -17.306 1.00 49.35 191 CYS A N 1
ATOM 1454 C CA . CYS A 1 202 ? 42.079 -14.497 -18.206 1.00 49.85 191 CYS A CA 1
ATOM 1455 C C . CYS A 1 202 ? 42.591 -15.892 -17.861 1.00 47.85 191 CYS A C 1
ATOM 1456 O O . CYS A 1 202 ? 42.000 -16.594 -17.033 1.00 45.10 191 CYS A O 1
ATOM 1459 N N . LYS A 1 203 ? 43.668 -16.311 -18.523 1.00 46.36 192 LYS A N 1
ATOM 1460 C CA . LYS A 1 203 ? 44.112 -17.698 -18.481 1.00 36.56 192 LYS A CA 1
ATOM 1461 C C . LYS A 1 203 ? 44.136 -18.223 -17.060 1.00 46.47 192 LYS A C 1
ATOM 1462 O O . LYS A 1 203 ? 44.861 -17.701 -16.207 1.00 57.33 192 LYS A O 1
ATOM 1468 N N . GLY A 1 204 ? 43.359 -19.273 -16.806 1.00 46.91 193 GLY A N 1
ATOM 1469 C CA . GLY A 1 204 ? 43.309 -19.919 -15.510 1.00 37.93 193 GLY A CA 1
ATOM 1470 C C . GLY A 1 204 ? 41.992 -19.730 -14.794 1.00 38.89 193 GLY A C 1
ATOM 1471 O O . GLY A 1 204 ? 41.582 -20.607 -14.020 1.00 53.18 193 GLY A O 1
ATOM 1472 N N . ASP A 1 205 ? 41.311 -18.611 -15.063 1.00 34.86 194 ASP A N 1
ATOM 1473 C CA . ASP A 1 205 ? 40.009 -18.281 -14.498 1.00 38.36 194 ASP A CA 1
ATOM 1474 C C . ASP A 1 205 ? 38.840 -19.054 -15.124 1.00 34.74 194 ASP A C 1
ATOM 1475 O O . ASP A 1 205 ? 37.746 -19.047 -14.555 1.00 32.17 194 ASP A O 1
ATOM 1480 N N . SER A 1 206 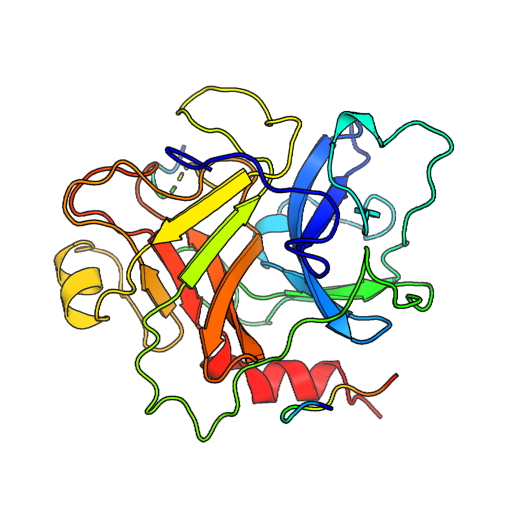? 39.013 -19.689 -16.282 1.00 42.98 195 SER A N 1
ATOM 1481 C CA . SER A 1 206 ? 37.879 -20.346 -16.924 1.00 43.68 195 SER A CA 1
ATOM 1482 C C . SER A 1 206 ? 37.330 -21.429 -16.006 1.00 36.15 195 SER A C 1
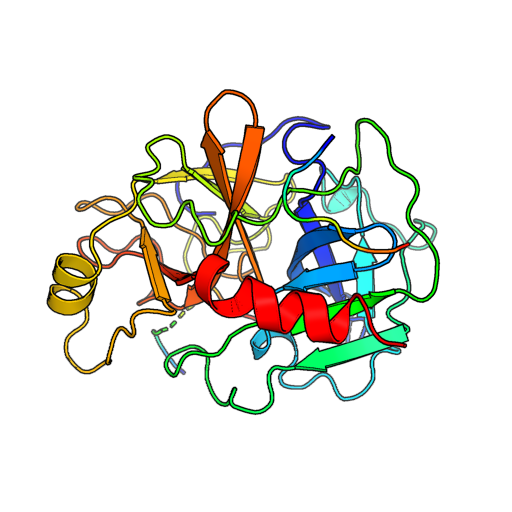ATOM 1483 O O . SER A 1 206 ? 38.067 -22.059 -15.243 1.00 35.11 195 SER A O 1
ATOM 1486 N N . GLY A 1 207 ? 36.016 -21.643 -16.094 1.00 33.61 196 GLY A N 1
ATOM 1487 C CA . GLY A 1 207 ? 35.311 -22.543 -15.214 1.00 34.12 196 GLY A CA 1
ATOM 1488 C C . GLY A 1 207 ? 34.930 -21.934 -13.885 1.00 45.87 196 GLY A C 1
ATOM 1489 O O . GLY A 1 207 ? 33.992 -22.422 -13.238 1.00 55.05 196 GLY A O 1
ATOM 1490 N N . GLY A 1 208 ? 35.628 -20.885 -13.454 1.00 44.20 197 GLY A N 1
ATOM 1491 C CA . GLY A 1 208 ? 35.243 -20.130 -12.289 1.00 45.15 197 GLY A CA 1
ATOM 1492 C C . GLY A 1 208 ? 33.868 -19.513 -12.446 1.00 40.87 197 GLY A C 1
ATOM 1493 O O . GLY A 1 208 ? 33.264 -19.525 -13.528 1.00 35.32 197 GLY A O 1
ATOM 1494 N N . PRO A 1 209 ? 33.343 -18.964 -11.356 1.00 34.76 198 PRO A N 1
ATOM 1495 C CA . PRO A 1 209 ? 32.025 -18.334 -11.392 1.00 38.11 198 PRO A CA 1
ATOM 1496 C C . PRO A 1 209 ? 32.059 -16.860 -11.762 1.00 45.34 198 PRO A C 1
ATOM 1497 O O . PRO A 1 209 ? 33.074 -16.166 -11.647 1.00 46.50 198 PRO A O 1
ATOM 1501 N N . LEU A 1 210 ? 30.902 -16.399 -12.232 1.00 40.30 199 LEU A N 1
ATOM 1502 C CA . LEU A 1 210 ? 30.529 -14.993 -12.245 1.00 37.83 199 LEU A CA 1
ATOM 1503 C C . LEU A 1 210 ? 29.364 -14.951 -11.279 1.00 39.23 199 LEU A C 1
ATOM 1504 O O . LEU A 1 210 ? 28.296 -15.512 -11.567 1.00 46.49 199 LEU A O 1
ATOM 1509 N N . SER A 1 211 ? 29.599 -14.328 -10.128 1.00 38.40 200 SER A N 1
ATOM 1510 C CA . SER A 1 211 ? 28.697 -14.360 -8.985 1.00 40.90 200 SER A CA 1
ATOM 1511 C C . SER A 1 211 ? 28.063 -12.985 -8.867 1.00 43.84 200 SER A C 1
ATOM 1512 O O . SER A 1 211 ? 28.704 -11.981 -9.173 1.00 50.94 200 SER A O 1
ATOM 1515 N N . CYS A 1 212 ? 26.802 -12.925 -8.435 1.00 39.56 201 CYS A N 1
ATOM 1516 C CA . CYS A 1 212 ? 26.113 -11.636 -8.370 1.00 41.91 201 CYS A CA 1
ATOM 1517 C C . CYS A 1 212 ? 25.313 -11.563 -7.077 1.00 48.38 201 CYS A C 1
ATOM 1518 O O . CYS A 1 212 ? 24.515 -12.463 -6.793 1.00 45.21 201 CYS A O 1
ATOM 1521 N N . LYS A 1 213 ? 25.523 -10.494 -6.294 1.00 52.82 202 LYS A N 1
ATOM 1522 C CA . LYS A 1 213 ? 24.826 -10.315 -5.019 1.00 55.15 202 LYS A CA 1
ATOM 1523 C C . LYS A 1 213 ? 23.470 -9.691 -5.303 1.00 69.17 202 LYS A C 1
ATOM 1524 O O . LYS A 1 213 ? 23.392 -8.657 -5.971 1.00 83.03 202 LYS A O 1
ATOM 1530 N N . HIS A 1 214 ? 22.403 -10.331 -4.833 1.00 69.40 203 HIS A N 1
ATOM 1531 C CA . HIS A 1 214 ? 21.057 -9.801 -5.004 1.00 76.02 203 HIS A CA 1
ATOM 1532 C C . HIS A 1 214 ? 20.275 -10.033 -3.724 1.00 75.57 203 HIS A C 1
ATOM 1533 O O . HIS A 1 214 ? 20.094 -11.183 -3.311 1.00 75.53 203 HIS A O 1
ATOM 1540 N N . ASN A 1 215 ? 19.812 -8.943 -3.110 1.00 76.42 204 ASN A N 1
ATOM 1541 C CA . ASN A 1 215 ? 19.050 -9.007 -1.863 1.00 79.75 204 ASN A CA 1
ATOM 1542 C C . ASN A 1 215 ? 19.828 -9.750 -0.784 1.00 76.84 204 ASN A C 1
ATOM 1543 O O . ASN A 1 215 ? 19.275 -10.561 -0.039 1.00 82.26 204 ASN A O 1
ATOM 1548 N N . GLU A 1 216 ? 21.127 -9.476 -0.709 1.00 69.63 205 GLU A N 1
ATOM 1549 C CA . GLU A 1 216 ? 22.039 -10.063 0.267 1.00 69.72 205 GLU A CA 1
ATOM 1550 C C . GLU A 1 216 ? 22.306 -11.545 0.023 1.00 58.92 205 GLU A C 1
ATOM 1551 O O . GLU A 1 216 ? 22.945 -12.194 0.860 1.00 60.30 205 GLU A O 1
ATOM 1557 N N . VAL A 1 217 ? 21.864 -12.097 -1.105 1.00 61.99 206 VAL A N 1
ATOM 1558 C CA . VAL A 1 217 ? 22.082 -13.500 -1.446 1.00 61.28 206 VAL A CA 1
ATOM 1559 C C . VAL A 1 217 ? 22.910 -13.572 -2.728 1.00 56.28 206 VAL A C 1
ATOM 1560 O O . VAL A 1 217 ? 22.537 -12.966 -3.739 1.00 62.50 206 VAL A O 1
ATOM 1564 N N . TRP A 1 218 ? 24.029 -14.311 -2.680 1.00 46.18 207 TRP A N 1
ATOM 1565 C CA . TRP A 1 218 ? 24.862 -14.558 -3.855 1.00 42.13 207 TRP A CA 1
ATOM 1566 C C . TRP A 1 218 ? 24.261 -15.652 -4.723 1.00 49.61 207 TRP A C 1
ATOM 1567 O O . TRP A 1 218 ? 23.886 -16.721 -4.231 1.00 57.43 207 TRP A O 1
ATOM 1578 N N . HIS A 1 219 ? 24.201 -15.390 -6.025 1.00 51.13 208 HIS A N 1
ATOM 1579 C CA . HIS A 1 219 ? 23.763 -16.375 -7.001 1.00 46.68 208 HIS A CA 1
ATOM 1580 C C . HIS A 1 219 ? 24.865 -16.604 -8.026 1.00 41.48 208 HIS A C 1
ATOM 1581 O O . HIS A 1 219 ? 25.585 -15.673 -8.405 1.00 38.11 208 HIS A O 1
ATOM 1588 N N . LEU A 1 220 ? 25.004 -17.851 -8.459 1.00 43.17 209 LEU A N 1
ATOM 1589 C CA . LEU A 1 220 ? 25.975 -18.212 -9.488 1.00 44.24 209 LEU A CA 1
ATOM 1590 C C . LEU A 1 220 ? 25.333 -17.942 -10.847 1.00 49.56 209 LEU A C 1
ATOM 1591 O O . LEU A 1 220 ? 24.610 -18.782 -11.396 1.00 41.81 209 LEU A O 1
ATOM 1596 N N . VAL A 1 221 ? 25.589 -16.744 -11.392 1.00 46.00 210 VAL A N 1
ATOM 1597 C CA . VAL A 1 221 ? 24.863 -16.298 -12.584 1.00 50.15 210 VAL A CA 1
ATOM 1598 C C . VAL A 1 221 ? 25.520 -16.813 -13.869 1.00 53.33 210 VAL A C 1
ATOM 1599 O O . VAL A 1 221 ? 24.825 -17.163 -14.835 1.00 47.47 210 VAL A O 1
ATOM 1603 N N . GLY A 1 222 ? 26.853 -16.881 -13.916 1.00 41.29 211 GLY A N 1
ATOM 1604 C CA . GLY A 1 222 ? 27.507 -17.367 -15.112 1.00 34.59 211 GLY A CA 1
ATOM 1605 C C . GLY A 1 222 ? 28.721 -18.222 -14.794 1.00 41.23 211 GLY A C 1
ATOM 1606 O O . GLY A 1 222 ? 29.208 -18.252 -13.660 1.00 45.65 211 GLY A O 1
ATOM 1607 N N . ILE A 1 223 ? 29.211 -18.902 -15.832 1.00 31.51 212 ILE A N 1
ATOM 1608 C CA . ILE A 1 223 ? 30.469 -19.664 -15.768 1.00 32.39 212 ILE A CA 1
ATOM 1609 C C . ILE A 1 223 ? 31.415 -19.092 -16.824 1.00 44.68 212 ILE A C 1
ATOM 1610 O O . ILE A 1 223 ? 31.099 -19.137 -18.021 1.00 58.95 212 ILE A O 1
ATOM 1615 N N . THR A 1 224 ? 32.575 -18.568 -16.397 1.00 34.15 213 THR A N 1
ATOM 1616 C CA . THR A 1 224 ? 33.561 -18.037 -17.341 1.00 32.57 213 THR A CA 1
ATOM 1617 C C . THR A 1 224 ? 33.827 -19.052 -18.436 1.00 40.28 213 THR A C 1
ATOM 1618 O O . THR A 1 224 ? 34.156 -20.198 -18.128 1.00 43.07 213 THR A O 1
ATOM 1622 N N . SER A 1 225 ? 33.729 -18.640 -19.723 1.00 42.37 214 SER A N 1
ATOM 1623 C CA . SER A 1 225 ? 33.974 -19.670 -20.725 1.00 33.79 214 SER A CA 1
ATOM 1624 C C . SER A 1 225 ? 34.788 -19.251 -21.951 1.00 35.91 214 SER A C 1
ATOM 1625 O O . SER A 1 225 ? 35.619 -20.037 -22.427 1.00 42.04 214 SER A O 1
ATOM 1628 N N . TRP A 1 226 ? 34.585 -18.056 -22.493 1.00 35.91 215 TRP A N 1
ATOM 1629 C CA . TRP A 1 226 ? 35.464 -17.624 -23.581 1.00 33.07 215 TRP A CA 1
ATOM 1630 C C . TRP A 1 226 ? 35.369 -16.111 -23.756 1.00 38.34 215 TRP A C 1
ATOM 1631 O O . TRP A 1 226 ? 34.565 -15.428 -23.115 1.00 44.42 215 TRP A O 1
ATOM 1642 N N . GLY A 1 227 ? 36.221 -15.596 -24.631 1.00 45.16 216 GLY A N 1
ATOM 1643 C CA . GLY A 1 227 ? 36.196 -14.205 -25.019 1.00 40.78 216 GLY A CA 1
ATOM 1644 C C . GLY A 1 227 ? 37.421 -13.861 -25.835 1.00 47.62 216 GLY A C 1
ATOM 1645 O O . GLY A 1 227 ? 38.463 -14.516 -25.719 1.00 54.57 216 GLY A O 1
ATOM 1646 N N . GLU A 1 228 ? 37.316 -12.830 -26.662 1.00 47.31 217 GLU A N 1
ATOM 1647 C CA . GLU A 1 228 ? 38.445 -12.415 -27.485 1.00 53.73 217 GLU A CA 1
ATOM 1648 C C . GLU A 1 228 ? 39.551 -11.858 -26.592 1.00 58.65 217 GLU A C 1
ATOM 1649 O O . GLU A 1 228 ? 39.391 -10.794 -25.987 1.00 64.54 217 GLU A O 1
ATOM 1655 N N . GLY A 1 229 ? 40.675 -12.568 -26.508 1.00 53.41 218 GLY A N 1
ATOM 1656 C CA . GLY A 1 229 ? 41.753 -12.118 -25.645 1.00 48.27 218 GLY A CA 1
ATOM 1657 C C . GLY A 1 229 ? 41.278 -11.969 -24.217 1.00 65.61 218 GLY A C 1
ATOM 1658 O O . GLY A 1 229 ? 40.568 -12.833 -23.671 1.00 69.99 218 GLY A O 1
ATOM 1659 N N . CYS A 1 230 ? 41.651 -10.844 -23.605 1.00 63.09 219 CYS A N 1
ATOM 1660 C CA . CYS A 1 230 ? 41.393 -10.615 -22.187 1.00 52.03 219 CYS A CA 1
ATOM 1661 C C . CYS A 1 230 ? 41.246 -9.117 -21.956 1.00 59.30 219 CYS A C 1
ATOM 1662 O O . CYS A 1 230 ? 42.174 -8.353 -22.247 1.00 72.65 219 CYS A O 1
ATOM 1665 N N . ALA A 1 231 ? 40.110 -8.690 -21.408 1.00 54.20 220 ALA A N 1
ATOM 1666 C CA . ALA A 1 231 ? 39.872 -7.294 -21.042 1.00 58.48 220 ALA A CA 1
ATOM 1667 C C . ALA A 1 231 ? 40.068 -6.329 -22.206 1.00 58.13 220 ALA A C 1
ATOM 1668 O O . ALA A 1 231 ? 40.227 -5.119 -21.987 1.00 60.01 220 ALA A O 1
ATOM 1670 N N . GLN A 1 232 ? 40.076 -6.822 -23.437 1.00 57.89 221 GLN A N 1
ATOM 1671 C CA . GLN A 1 232 ? 40.181 -5.933 -24.583 1.00 62.29 221 GLN A CA 1
ATOM 1672 C C . GLN A 1 232 ? 38.925 -5.081 -24.689 1.00 63.97 221 GLN A C 1
ATOM 1673 O O . GLN A 1 232 ? 37.815 -5.547 -24.426 1.00 67.06 221 GLN A O 1
ATOM 1679 N N . ARG A 1 233 ? 39.104 -3.815 -25.038 1.00 62.06 222 ARG A N 1
ATOM 1680 C CA . ARG A 1 233 ? 37.982 -2.899 -24.984 1.00 59.35 222 ARG A CA 1
ATOM 1681 C C . ARG A 1 233 ? 36.970 -3.243 -26.063 1.00 61.51 222 ARG A C 1
ATOM 1682 O O . ARG A 1 233 ? 37.319 -3.702 -27.154 1.00 62.45 222 ARG A O 1
ATOM 1690 N N . GLU A 1 234 ? 35.697 -3.030 -25.725 1.00 65.40 223 GLU A N 1
ATOM 1691 C CA . GLU A 1 234 ? 34.539 -3.380 -26.564 1.00 65.02 223 GLU A CA 1
ATOM 1692 C C . GLU A 1 234 ? 34.543 -4.858 -26.950 1.00 60.66 223 GLU A C 1
ATOM 1693 O O . GLU A 1 234 ? 34.109 -5.237 -28.035 1.00 60.44 223 GLU A O 1
ATOM 1699 N N . ARG A 1 235 ? 34.977 -5.702 -26.017 1.00 60.08 224 ARG A N 1
ATOM 1700 C CA . ARG A 1 235 ? 34.959 -7.154 -26.196 1.00 53.90 224 ARG A CA 1
ATOM 1701 C C . ARG A 1 235 ? 34.679 -7.811 -24.850 1.00 55.76 224 ARG A C 1
ATOM 1702 O O . ARG A 1 235 ? 35.590 -8.332 -24.190 1.00 52.43 224 ARG A O 1
ATOM 1710 N N . PRO A 1 236 ? 33.420 -7.816 -24.406 1.00 62.21 225 PRO A N 1
ATOM 1711 C CA . PRO A 1 236 ? 33.099 -8.367 -23.081 1.00 55.99 225 PRO A CA 1
ATOM 1712 C C . PRO A 1 236 ? 33.339 -9.859 -23.029 1.00 49.55 225 PRO A C 1
ATOM 1713 O O . PRO A 1 236 ? 33.442 -10.538 -24.049 1.00 56.03 225 PRO A O 1
ATOM 1717 N N . GLY A 1 237 ? 33.398 -10.370 -21.809 1.00 47.77 226 GLY A N 1
ATOM 1718 C CA . GLY A 1 237 ? 33.581 -11.787 -21.625 1.00 40.38 226 GLY A CA 1
ATOM 1719 C C . GLY A 1 237 ? 32.276 -12.532 -21.803 1.00 39.48 226 GLY A C 1
ATOM 1720 O O . GLY A 1 237 ? 31.190 -12.002 -21.536 1.00 36.23 226 GLY A O 1
ATOM 1721 N N . VAL A 1 238 ? 32.397 -13.782 -22.262 1.00 32.38 227 VAL A N 1
ATOM 1722 C CA . VAL A 1 238 ? 31.255 -14.661 -22.482 1.00 35.57 227 VAL A CA 1
ATOM 1723 C C . VAL A 1 238 ? 31.273 -15.769 -21.435 1.00 43.08 227 VAL A C 1
ATOM 1724 O O . VAL A 1 238 ? 32.318 -16.374 -21.137 1.00 49.86 227 VAL A O 1
ATOM 1728 N N . TYR A 1 239 ? 30.109 -15.996 -20.841 1.00 40.41 228 TYR A N 1
ATOM 1729 C CA . TYR A 1 239 ? 29.945 -16.935 -19.754 1.00 40.97 228 TYR A CA 1
ATOM 1730 C C . TYR A 1 239 ? 28.725 -17.775 -20.075 1.00 41.45 228 TYR A C 1
ATOM 1731 O O . TYR A 1 239 ? 27.740 -17.262 -20.616 1.00 38.83 228 TYR A O 1
ATOM 1740 N N . THR A 1 240 ? 28.802 -19.063 -19.755 1.00 36.23 229 THR A N 1
ATOM 1741 C CA . THR A 1 240 ? 27.606 -19.888 -19.765 1.00 33.70 229 THR A CA 1
ATOM 1742 C C . THR A 1 240 ? 26.557 -19.277 -18.845 1.00 41.03 229 THR A C 1
ATOM 1743 O O . THR A 1 240 ? 26.841 -19.005 -17.671 1.00 50.90 229 THR A O 1
ATOM 1747 N N . ASN A 1 241 ? 25.364 -19.028 -19.397 1.00 37.81 230 ASN A N 1
ATOM 1748 C CA . ASN A 1 241 ? 24.258 -18.374 -18.689 1.00 40.53 230 ASN A CA 1
ATOM 1749 C C . ASN A 1 241 ? 23.521 -19.399 -17.840 1.00 47.29 230 ASN A C 1
ATOM 1750 O O . ASN A 1 241 ? 22.626 -20.097 -18.329 1.00 42.48 230 ASN A O 1
ATOM 1755 N N . VAL A 1 242 ? 23.842 -19.433 -16.542 1.00 53.49 231 VAL A N 1
ATOM 1756 C CA . VAL A 1 242 ? 23.570 -20.626 -15.748 1.00 42.92 231 VAL A CA 1
ATOM 1757 C C . VAL A 1 242 ? 22.075 -20.868 -15.597 1.00 43.25 231 VAL A C 1
ATOM 1758 O O . VAL A 1 242 ? 21.631 -22.019 -15.535 1.00 45.83 231 VAL A O 1
ATOM 1762 N N . VAL A 1 243 ? 21.266 -19.810 -15.554 1.00 43.53 232 VAL A N 1
ATOM 1763 C CA . VAL A 1 243 ? 19.838 -20.028 -15.325 1.00 43.59 232 VAL A CA 1
ATOM 1764 C C . VAL A 1 243 ? 19.258 -20.977 -16.379 1.00 46.22 232 VAL A C 1
ATOM 1765 O O . VAL A 1 243 ? 18.457 -21.875 -16.070 1.00 50.67 232 VAL A O 1
ATOM 1769 N N . GLU A 1 244 ? 19.726 -20.853 -17.620 1.00 48.71 233 GLU A N 1
ATOM 1770 C CA . GLU A 1 244 ? 19.222 -21.634 -18.744 1.00 50.64 233 GLU A CA 1
ATOM 1771 C C . GLU A 1 244 ? 19.548 -23.117 -18.650 1.00 52.54 233 GLU A C 1
ATOM 1772 O O . GLU A 1 244 ? 19.054 -23.892 -19.484 1.00 66.03 233 GLU A O 1
ATOM 1778 N N . TYR A 1 245 ? 20.341 -23.538 -17.666 1.00 40.05 234 TYR A N 1
ATOM 1779 C CA . TYR A 1 245 ? 20.618 -24.954 -17.473 1.00 44.50 234 TYR A CA 1
ATOM 1780 C C . TYR A 1 245 ? 20.179 -25.477 -16.117 1.00 44.09 234 TYR A C 1
ATOM 1781 O O . TYR A 1 245 ? 20.547 -26.609 -15.770 1.00 43.01 234 TYR A O 1
ATOM 1790 N N . VAL A 1 246 ? 19.422 -24.700 -15.332 1.00 41.34 235 VAL A N 1
ATOM 1791 C CA . VAL A 1 246 ? 19.113 -25.161 -13.972 1.00 41.44 235 VAL A CA 1
ATOM 1792 C C . VAL A 1 246 ? 18.440 -26.529 -14.018 1.00 46.35 235 VAL A C 1
ATOM 1793 O O . VAL A 1 246 ? 18.848 -27.470 -13.321 1.00 35.31 235 VAL A O 1
ATOM 1797 N N . ASP A 1 247 ? 17.400 -26.658 -14.857 1.00 38.30 236 ASP A N 1
ATOM 1798 C CA . ASP A 1 247 ? 16.722 -27.938 -15.038 1.00 39.05 236 ASP A CA 1
ATOM 1799 C C . ASP A 1 247 ? 17.725 -29.051 -15.330 1.00 40.85 236 ASP A C 1
ATOM 1800 O O . ASP A 1 247 ? 17.715 -30.105 -14.678 1.00 38.99 236 ASP A O 1
ATOM 1805 N N . TRP A 1 248 ? 18.629 -28.805 -16.290 1.00 47.68 237 TRP A N 1
ATOM 1806 C CA . TRP A 1 248 ? 19.702 -29.743 -16.609 1.00 35.07 237 TRP A CA 1
ATOM 1807 C C . TRP A 1 248 ? 20.505 -30.124 -15.364 1.00 36.74 237 TRP A C 1
ATOM 1808 O O . TRP A 1 248 ? 20.686 -31.312 -15.062 1.00 35.43 237 TRP A O 1
ATOM 1819 N N . ILE A 1 249 ? 20.967 -29.120 -14.604 1.00 40.95 238 ILE A N 1
ATOM 1820 C CA . ILE A 1 249 ? 21.693 -29.398 -13.362 1.00 39.09 238 ILE A CA 1
ATOM 1821 C C . ILE A 1 249 ? 20.874 -30.316 -12.460 1.00 41.74 238 ILE A C 1
ATOM 1822 O O . ILE A 1 249 ? 21.362 -31.33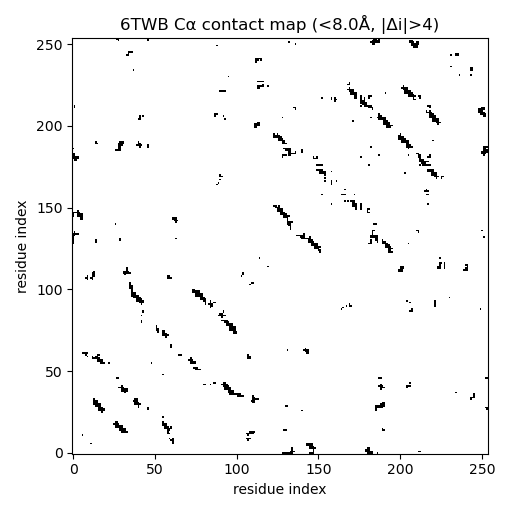6 -11.953 1.00 43.84 238 ILE A O 1
ATOM 1827 N N . LEU A 1 250 ? 19.600 -29.992 -12.277 1.00 35.94 239 LEU A N 1
ATOM 1828 C CA . LEU A 1 250 ? 18.814 -30.804 -11.367 1.00 38.27 239 LEU A CA 1
ATOM 1829 C C . LEU A 1 250 ? 18.723 -32.248 -11.855 1.00 40.41 239 LEU A C 1
ATOM 1830 O O . LEU A 1 250 ? 18.852 -33.186 -11.058 1.00 47.31 239 LEU A O 1
ATOM 1835 N N . GLU A 1 251 ? 18.557 -32.453 -13.171 1.00 43.56 240 GLU A N 1
ATOM 1836 C CA . GLU A 1 251 ? 18.457 -33.816 -13.683 1.00 41.36 240 GLU A CA 1
ATOM 1837 C C . GLU A 1 251 ? 19.649 -34.650 -13.258 1.00 45.82 240 GLU A C 1
ATOM 1838 O O . GLU A 1 251 ? 19.498 -35.845 -12.958 1.00 44.07 240 GLU A O 1
ATOM 1844 N N . LYS A 1 252 ? 20.843 -34.036 -13.223 1.00 40.03 241 LYS A N 1
ATOM 1845 C CA . LYS A 1 252 ? 22.060 -34.745 -12.852 1.00 38.56 241 LYS A CA 1
ATOM 1846 C C . LYS A 1 252 ? 22.241 -34.838 -11.344 1.00 54.32 241 LYS A C 1
ATOM 1847 O O . LYS A 1 252 ? 22.790 -35.832 -10.853 1.00 67.12 241 LYS A O 1
ATOM 1853 N N . THR A 1 253 ? 21.758 -33.849 -10.591 1.00 51.49 242 THR A N 1
ATOM 1854 C CA . THR A 1 253 ? 2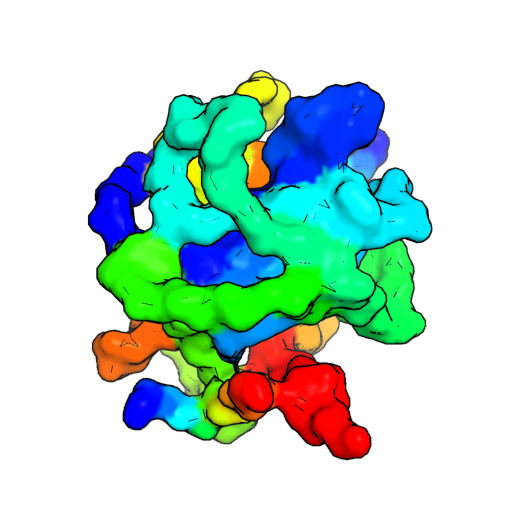2.039 -33.770 -9.164 1.00 48.60 242 THR A CA 1
ATOM 1855 C C . THR A 1 253 ? 20.938 -34.368 -8.301 1.00 58.65 242 THR A C 1
ATOM 1856 O O . THR A 1 253 ? 21.144 -34.532 -7.088 1.00 69.75 242 THR A O 1
ATOM 1860 N N . GLN A 1 254 ? 19.782 -34.677 -8.899 1.00 54.16 243 GLN A N 1
ATOM 1861 C CA . GLN A 1 254 ? 18.638 -35.306 -8.246 1.00 52.93 243 GLN A CA 1
ATOM 1862 C C . GLN A 1 254 ? 18.359 -36.695 -8.818 1.00 59.09 243 GLN A C 1
ATOM 1863 O O . GLN A 1 254 ? 17.230 -37.198 -8.727 1.00 50.83 243 GLN A O 1
ATOM 1869 N N . ALA A 1 255 ? 19.376 -37.318 -9.408 1.00 62.68 244 ALA A N 1
ATOM 1870 C CA . ALA A 1 255 ? 19.235 -38.635 -10.011 1.00 65.64 244 ALA A CA 1
ATOM 1871 C C . ALA A 1 255 ? 18.721 -39.662 -9.006 1.00 70.75 244 ALA A C 1
ATOM 1872 O O . ALA A 1 255 ? 19.076 -39.655 -7.820 1.00 75.46 244 ALA A O 1
ATOM 1874 N N . VAL A 1 256 ? 17.907 -40.577 -9.516 1.00 71.40 245 VAL A N 1
ATOM 1875 C CA . VAL A 1 256 ? 17.219 -41.564 -8.710 1.00 74.91 245 VAL A CA 1
ATOM 1876 C C . VAL A 1 256 ? 17.583 -42.986 -9.149 1.00 83.99 245 VAL A C 1
ATOM 1877 O O . VAL A 1 256 ? 18.300 -43.707 -8.448 1.00 87.96 245 VAL A O 1
ATOM 1881 N N . GLU B 1 10 ? 16.972 -21.319 3.744 1.00 85.82 361 GLU H N 1
ATOM 1882 C CA . GLU B 1 10 ? 18.321 -21.535 3.207 1.00 90.04 361 GLU H CA 1
ATOM 1883 C C . GLU B 1 10 ? 18.528 -21.073 1.756 1.00 81.28 361 GLU H C 1
ATOM 1884 O O . GLU B 1 10 ? 19.167 -20.048 1.524 1.00 70.92 361 GLU H O 1
ATOM 1890 N N . CYS B 1 11 ? 18.008 -21.816 0.779 1.00 86.94 362 CYS H N 1
ATOM 1891 C CA . CYS B 1 11 ? 18.200 -21.430 -0.614 1.00 83.11 362 CYS H CA 1
ATOM 1892 C C . CYS B 1 11 ? 17.037 -21.907 -1.483 1.00 79.00 362 CYS H C 1
ATOM 1893 O O . CYS B 1 11 ? 16.344 -22.872 -1.153 1.00 86.32 362 CYS H O 1
ATOM 1896 N N . THR B 1 12 ? 16.855 -21.236 -2.628 1.00 66.78 363 THR H N 1
ATOM 1897 C CA . THR B 1 12 ? 15.661 -21.415 -3.455 1.00 75.78 363 THR H CA 1
ATOM 1898 C C . THR B 1 12 ? 15.753 -22.608 -4.413 1.00 75.52 363 THR H C 1
ATOM 1899 O O . THR B 1 12 ? 14.776 -23.349 -4.561 1.00 74.23 363 THR H O 1
ATOM 1903 N N . THR B 1 13 ? 16.883 -22.806 -5.093 1.00 74.15 364 THR H N 1
ATOM 1904 C CA . THR B 1 13 ? 17.095 -23.989 -5.925 1.00 69.25 364 THR H CA 1
ATOM 1905 C C . THR B 1 13 ? 17.887 -25.004 -5.102 1.00 67.17 364 THR H C 1
ATOM 1906 O O . THR B 1 13 ? 19.071 -24.789 -4.818 1.00 62.50 364 THR H O 1
ATOM 1910 N N . LYS B 1 14 ? 17.231 -26.106 -4.721 1.00 65.38 365 LYS H N 1
ATOM 1911 C CA . LYS B 1 14 ? 17.789 -27.093 -3.796 1.00 62.13 365 LYS H CA 1
ATOM 1912 C C . LYS B 1 14 ? 18.536 -28.208 -4.524 1.00 68.20 365 LYS H C 1
ATOM 1913 O O . LYS B 1 14 ? 18.066 -28.722 -5.543 1.00 75.85 365 LYS H O 1
ATOM 1919 N N . ILE B 1 15 ? 19.682 -28.610 -3.972 1.00 66.19 366 ILE H N 1
ATOM 1920 C CA . ILE B 1 15 ? 20.459 -29.732 -4.491 1.00 62.57 366 ILE H CA 1
ATOM 1921 C C . ILE B 1 15 ? 20.545 -30.807 -3.414 1.00 67.93 366 ILE H C 1
ATOM 1922 O O . ILE B 1 15 ? 20.919 -30.521 -2.270 1.00 62.00 366 ILE H O 1
ATOM 1927 N N . LYS B 1 16 ? 20.214 -32.051 -3.791 1.00 76.43 367 LYS H N 1
ATOM 1928 C CA . LYS B 1 16 ? 20.145 -33.190 -2.884 1.00 81.96 367 LYS H CA 1
ATOM 1929 C C . LYS B 1 16 ? 21.549 -33.678 -2.509 1.00 86.95 367 LYS H C 1
ATOM 1930 O O . LYS B 1 16 ? 22.430 -33.788 -3.374 1.00 88.13 367 LYS H O 1
ATOM 1936 N N . PRO B 1 17 ? 21.782 -33.962 -1.216 1.00 84.94 368 PRO H N 1
ATOM 1937 C CA . PRO B 1 17 ? 22.997 -34.517 -0.592 1.00 75.10 368 PRO H CA 1
ATOM 1938 C C . PRO B 1 17 ? 23.184 -36.041 -0.749 1.00 72.06 368 PRO H C 1
ATOM 1939 O O . PRO B 1 17 ? 22.227 -36.812 -0.825 1.00 72.08 368 PRO H O 1
ATOM 1952 N N . VAL C 2 2 ? 46.702 -20.380 -30.570 1.00 70.54 2 VAL B N 1
ATOM 1953 C CA . VAL C 2 2 ? 45.955 -20.974 -31.650 1.00 59.48 2 VAL B CA 1
ATOM 1954 C C . VAL C 2 2 ? 44.618 -20.230 -31.867 1.00 59.63 2 VAL B C 1
ATOM 1955 O O . VAL C 2 2 ? 44.322 -19.771 -32.923 1.00 68.73 2 VAL B O 1
ATOM 1959 N N . ASN C 2 3 ? 43.701 -20.104 -30.735 1.00 52.59 3 ASN B N 1
ATOM 1960 C CA . ASN C 2 3 ? 42.398 -19.422 -30.867 1.00 53.95 3 ASN B CA 1
ATOM 1961 C C . ASN C 2 3 ? 42.289 -18.272 -29.876 1.00 60.13 3 ASN B C 1
ATOM 1962 O O . ASN C 2 3 ? 42.148 -18.474 -28.697 1.00 51.97 3 ASN B O 1
ATOM 1967 N N . ILE C 2 4 ? 42.344 -16.907 -30.474 1.00 61.84 4 ILE B N 1
ATOM 1968 C CA . ILE C 2 4 ? 42.235 -15.732 -29.664 1.00 57.39 4 ILE B CA 1
ATOM 1969 C C . ILE C 2 4 ? 41.037 -15.847 -28.672 1.00 52.48 4 ILE B C 1
ATOM 1970 O O . ILE C 2 4 ? 41.050 -15.329 -27.610 1.00 52.77 4 ILE B O 1
ATOM 1975 N N . MET C 2 5 ? 39.818 -16.627 -29.061 1.00 46.88 5 MET B N 1
ATOM 1976 C CA . MET C 2 5 ? 38.701 -16.715 -28.137 1.00 42.31 5 MET B CA 1
ATOM 1977 C C . MET C 2 5 ? 39.021 -17.615 -26.938 1.00 46.82 5 MET B C 1
ATOM 1978 O O . MET C 2 5 ? 38.284 -17.710 -26.020 1.00 42.59 5 MET B O 1
ATOM 1993 N N . CYS C 2 7 ? 41.931 -17.337 -24.877 1.00 50.87 7 CYS B N 1
ATOM 1994 C CA . CYS C 2 7 ? 43.039 -16.867 -24.098 1.00 53.18 7 CYS B CA 1
ATOM 1995 C C . CYS C 2 7 ? 42.763 -17.032 -22.633 1.00 49.10 7 CYS B C 1
ATOM 1996 O O . CYS C 2 7 ? 43.680 -17.164 -21.901 1.00 42.26 7 CYS B O 1
ATOM 1999 N N . ARG C 2 8 ? 41.371 -16.988 -22.153 1.00 49.02 8 ARG B N 1
ATOM 2000 C CA . ARG C 2 8 ? 41.128 -17.132 -20.730 1.00 45.63 8 ARG B CA 1
ATOM 2001 C C . ARG C 2 8 ? 40.998 -18.614 -20.347 1.00 47.82 8 ARG B C 1
ATOM 2002 O O . ARG C 2 8 ? 40.633 -18.908 -19.250 1.00 48.95 8 ARG B O 1
ATOM 2010 N N . CYS C 2 9 ? 41.347 -19.662 -21.337 1.00 44.95 9 CYS B N 1
ATOM 2011 C CA . CYS C 2 9 ? 41.213 -21.051 -20.959 1.00 47.05 9 CYS B CA 1
ATOM 2012 C C . CYS C 2 9 ? 42.576 -21.737 -20.837 1.00 54.52 9 CYS B C 1
ATOM 2013 O O . CYS C 2 9 ? 43.562 -21.163 -21.121 1.00 70.43 9 CYS B O 1
ATOM 2016 N N . PRO C 2 10 ? 42.619 -23.159 -20.350 1.00 45.49 10 PRO B N 1
ATOM 2017 C CA . PRO C 2 10 ? 43.708 -23.929 -20.191 1.00 47.00 10 PRO B CA 1
ATOM 2018 C C . PRO C 2 10 ? 44.604 -23.432 -19.070 1.00 49.07 10 PRO B C 1
ATOM 2019 O O . PRO C 2 10 ? 45.776 -23.510 -19.166 1.00 53.29 10 PRO B O 1
#

GO terms:
  GO:0005515 protein binding (F, IPI)
  GO:0004252 serine-type endopeptidase activity (F, TAS)
  GO:0007596 blood coagulation (P, TAS)
  GO:0005576 extracellular region (C, TAS)
  GO:0005886 plasma membrane (C, TAS)
  GO:0042802 identical protein binding (F, IPI)
  GO:0005576 extracellular region (C, IDA)
  GO:0031639 plasminogen activation (P, IDA)
  GO:0051919 positive regulation of fibrinolysis (P, IDA)
  GO:0007596 blood coagulation (P, IDA)
  GO:0070062 extracellular exosome (C, HDA)
  GO:0007597 blood coagulation, intrinsic pathway (P, IDA)

Solvent-accessible surface area: 11684 Å² total

Foldseek 3Di:
DALWDFDDQLPQQFWKFKWFPPPHTDTQEIWGAAFQFKIKFFPVSCVVPPDQQGIWIGGLDFFPVVDDDPDDTWGFPDKAQDPPDDALLQDSGIIMTGTPDTHDDDSSHDGAAADDLVCPVDQFDWKKQKFQPDNDVPDDGHTGITIDTWHWDDLVLLCVLDPPGDDDPQKTWTADQQFRDWDARSSFGHFTWTQDPNGIHRQWTFGDWDHHRHHSITTMTGGRSVCVVVVCCVVVPD/DDDDDDDD/DDPVPPDD

InterPro domains:
  IPR000177 Apple domain [PR00005] (223-242)
  IPR000177 Apple domain [PR00005] (252-268)
  IPR000177 Apple domain [PR00005] (270-285)
  IPR000177 Apple domain [PS00495] (291-374)
  IPR000177 Apple domain [SM00223] (20-103)
  IPR000177 Apple domain [SM00223] (110-193)
  IPR000177 Apple domain [SM00223] (200-283)
  IPR000177 Apple domain [SM00223] (291-374)
  IPR000177 Apple domain [cd01100] (16-100)
  IPR000177 Apple domain [cd01100] (106-190)
  IPR000177 Apple domain [cd01100] (196-280)
  IPR000177 Apple domain [cd01100] (288-371)
  IPR001254 Serine proteases, trypsin domain [PF00089] (388-618)
  IPR001254 Serine proteases, trypsin domain [PS50240] (388-623)
  IPR001254 Serine proteases, trypsin domain [SM00020] (387-618)
  IPR001254 Serine proteases, trypsin domain [cd00190] (388-618)
  IPR001314 Peptidase S1A, chymotrypsin family [PR00722] (417-432)
  IPR001314 Peptidase S1A, chymotrypsin family [PR00722] (476-490)
  IPR001314 Peptidase S1A, chymotrypsin family [PR00722] (568-580)
  IPR003609 PAN/Apple domain [PF00024] (20-103)

Secondary structure (DSSP, 8-state):
-BT-EE--TTSSTTEEEEEE-SSS-EEEEEEEEEETTEEEE-GGGGTT---GGGEEEEES-SBGGG--TT---EEEEEEEE-TT---GGGS---EEEEESSPPP-BTTB-PPBPPPTT-TT-----EEEEES--SSSS----SBPEEEE--EE-HHHHHHH-TTS---TTEEEE--TT---B--TT-TT-EEEEEETTEEEEEEEEEE-STTT-TT--EEEEEGGGGHHHHHHHHT--/--------/--SS----

Nearest PDB structures (foldseek):
  6c0s-assembly1_A  TM=1.001E+00  e=2.884E-47  Homo sapiens
  1zsl-assembly1_A  TM=9.994E-01  e=1.303E-46  Homo sapiens
  1zhm-assembly1_A  TM=9.982E-01  e=2.154E-46  Homo sapiens
  4cre-assembly1_A  TM=9.968E-01  e=5.263E-46  Homo sapiens
  1ztl-assembly1_A  TM=9.978E-01  e=5.263E-46  Homo sapiens